Protein AF-A0A4Q5PWZ0-F1 (afdb_monomer)

Sequence (329 aa):
VYAKMMIERGFVVGATRLTKRVWQLYVAHVILFVIYIAAIGWVAQRYNDPDIINEFNVAGLVDNPIQTLTNGLLLKFKPLNLDVLPLYIVLMGFFPPVLWMMLRRPDMTMLASLALYFAARQFGWNLPAYPYGTWYFNPFTWQLLFVFGAWFALGGALESRSVIRSKVLLYFGIGYLLFALVMTMAGRFPDYGHMIMPDWLFDAFNPNDKTNLAPYRVLHFVIIAFFVTRFVPKEWKGLEWPVFAPLIKCGQQSLAVFCVGVFLSFVGHFQLMMSSGSFLAQVFVSAAGIAIMTLVAYYISWSKKQDKPLPKPAVAPAPPAEQASKAAE

Secondary structure (DSSP, 8-state):
-HHHHHHHH-HHHHHHHHHHHHHHHHHHHHHHHHHHHHHHHHHHHHHT-THHHHHTT-HHHHH-HHHHHHHHHTT----TT-THHHHHHHHHHSHHHHHHHHTT-HHHHHHHHHHHHHHHHHTT--PBPSSSSB-SS-HHHHHHHHHHHHHIIIIIHHHTHHHHH-HHHHHHHHHHHHHHHHHHHHHHSHHHHHHHS-HHHHHHHSS--TTTT-HHHHHHHHHHHHHHHHHS-TT-GGGG-GGGHHHHHHHHTHHHHHHHHHHHHHHHHHHHHHTTT-HHHHHHHHHHHHHHHHHHHHHHHHHHHHTSPPPPPPPPPPPPS-SSSSS--

Mean predicted aligned error: 9.69 Å

Structure (mmCIF, N/CA/C/O backbone):
data_AF-A0A4Q5PWZ0-F1
#
_entry.id   AF-A0A4Q5PWZ0-F1
#
loop_
_atom_site.group_PDB
_atom_site.id
_atom_site.type_symbol
_atom_site.label_atom_id
_atom_site.label_alt_id
_atom_site.label_comp_id
_atom_site.label_asym_id
_atom_site.label_entity_id
_atom_site.label_seq_id
_atom_site.pdbx_PDB_ins_code
_atom_site.Cartn_x
_atom_site.Cartn_y
_atom_site.Cartn_z
_atom_site.occupancy
_atom_site.B_iso_or_equiv
_atom_site.auth_seq_id
_atom_site.auth_comp_id
_atom_site.auth_asym_id
_atom_site.auth_atom_id
_atom_site.pdbx_PDB_model_num
ATOM 1 N N . VAL A 1 1 ? -11.459 6.396 11.863 1.00 71.81 1 VAL A N 1
ATOM 2 C CA . VAL A 1 1 ? -11.456 7.880 11.740 1.00 71.81 1 VAL A CA 1
ATOM 3 C C . VAL A 1 1 ? -12.582 8.375 10.838 1.00 71.81 1 VAL A C 1
ATOM 5 O O . VAL A 1 1 ? -13.459 9.061 11.341 1.00 71.81 1 VAL A O 1
ATOM 8 N N . TYR A 1 2 ? -12.605 8.012 9.551 1.00 74.25 2 TYR A N 1
ATOM 9 C CA . TYR A 1 2 ? -13.637 8.491 8.616 1.00 74.25 2 TYR A CA 1
ATOM 10 C C . TYR A 1 2 ? -15.050 7.997 8.952 1.00 74.25 2 TYR A C 1
ATOM 12 O O . TYR A 1 2 ? -15.977 8.793 8.940 1.00 74.25 2 TYR A O 1
ATOM 20 N N . ALA A 1 3 ? -15.193 6.735 9.372 1.00 72.94 3 ALA A N 1
ATOM 21 C CA . ALA A 1 3 ? -16.455 6.184 9.869 1.00 72.94 3 ALA A CA 1
ATOM 22 C C . ALA A 1 3 ? -17.058 7.004 11.021 1.00 72.94 3 ALA A C 1
ATOM 24 O O . ALA A 1 3 ? -18.170 7.501 10.911 1.00 72.94 3 ALA A O 1
ATOM 25 N N . LYS A 1 4 ? -16.276 7.226 12.087 1.00 77.38 4 LYS A N 1
ATOM 26 C CA . LYS A 1 4 ? -16.666 8.058 13.237 1.00 77.38 4 LYS A CA 1
ATOM 27 C C . LYS A 1 4 ? -17.122 9.452 12.794 1.00 77.38 4 LYS A C 1
ATOM 29 O O . LYS A 1 4 ? -18.143 9.939 13.248 1.00 77.38 4 LYS A O 1
ATOM 34 N N . MET A 1 5 ? -16.412 10.058 11.844 1.00 78.69 5 MET A N 1
ATOM 35 C CA . MET A 1 5 ? -16.766 11.372 11.308 1.00 78.69 5 MET A CA 1
ATOM 36 C C . MET A 1 5 ? -18.064 11.368 10.488 1.00 78.69 5 MET A C 1
ATOM 38 O O . MET A 1 5 ? -18.823 12.325 10.581 1.00 78.69 5 MET A O 1
ATOM 42 N N . MET A 1 6 ? -18.327 10.318 9.704 1.00 83.62 6 MET A N 1
ATOM 43 C CA . MET A 1 6 ? -19.587 10.165 8.962 1.00 83.62 6 MET A CA 1
ATOM 44 C C . MET A 1 6 ? -20.778 9.935 9.891 1.00 83.62 6 MET A C 1
ATOM 46 O O . MET A 1 6 ? -21.861 10.436 9.605 1.00 83.62 6 MET A O 1
ATOM 50 N N . ILE A 1 7 ? -20.568 9.215 10.994 1.00 78.88 7 ILE A N 1
ATOM 51 C CA . ILE A 1 7 ? -21.584 8.991 12.028 1.00 78.88 7 ILE A CA 1
ATOM 52 C C . ILE A 1 7 ? -21.873 10.299 12.780 1.00 78.88 7 ILE A C 1
ATOM 54 O O . ILE A 1 7 ? -23.025 10.686 12.908 1.00 78.88 7 ILE A O 1
ATOM 58 N N . GLU A 1 8 ? -20.837 11.009 13.237 1.00 81.56 8 GLU A N 1
ATOM 59 C CA . GLU A 1 8 ? -20.991 12.205 14.083 1.00 81.56 8 GLU A CA 1
ATOM 60 C C . GLU A 1 8 ? -21.389 13.472 13.315 1.00 81.56 8 GLU A C 1
ATOM 62 O O . GLU A 1 8 ? -22.031 14.353 13.876 1.00 81.56 8 GLU A O 1
ATOM 67 N N . ARG A 1 9 ? -20.953 13.620 12.057 1.00 79.44 9 ARG A N 1
ATOM 68 C CA . ARG A 1 9 ? -21.090 14.873 11.283 1.00 79.44 9 ARG A CA 1
ATOM 69 C C . ARG A 1 9 ? -21.830 14.697 9.957 1.00 79.44 9 ARG A C 1
ATOM 71 O O . ARG A 1 9 ? -21.900 15.636 9.168 1.00 79.44 9 ARG A O 1
ATOM 78 N N . GLY A 1 10 ? -22.362 13.505 9.701 1.00 83.25 10 GLY A N 1
ATOM 79 C CA . GLY A 1 10 ? -23.113 13.182 8.494 1.00 83.25 10 GLY A CA 1
ATOM 80 C C . GLY A 1 10 ? -22.254 12.776 7.290 1.00 83.25 10 GLY A C 1
ATOM 81 O O . GLY A 1 10 ? -21.046 13.026 7.207 1.00 83.25 10 GLY A O 1
ATOM 82 N N . PHE A 1 11 ? -22.919 12.146 6.317 1.00 84.44 11 PHE A N 1
ATOM 83 C CA . PHE A 1 11 ? -22.301 11.580 5.112 1.00 84.44 11 PHE A CA 1
ATOM 84 C C . PHE A 1 11 ? -21.504 12.613 4.306 1.00 84.44 11 PHE A C 1
ATOM 86 O O . PHE A 1 11 ? -20.354 12.359 3.958 1.00 84.44 11 PHE A O 1
ATOM 93 N N . VAL A 1 12 ? -22.084 13.792 4.058 1.00 85.56 12 VAL A N 1
ATOM 94 C CA . VAL A 1 12 ? -21.482 14.839 3.213 1.00 85.56 12 VAL A CA 1
ATOM 95 C C . VAL A 1 12 ? -20.163 15.345 3.803 1.00 85.56 12 VAL A C 1
ATOM 97 O O . VAL A 1 12 ? -19.174 15.511 3.088 1.00 85.56 12 VAL A O 1
ATOM 100 N N . VAL A 1 13 ? -20.096 15.531 5.123 1.00 82.94 13 VAL A N 1
ATOM 101 C CA . VAL A 1 13 ? -18.873 15.997 5.795 1.00 82.94 13 VAL A CA 1
ATOM 102 C C . VAL A 1 13 ? -17.777 14.931 5.744 1.00 82.94 13 VAL A C 1
ATOM 104 O O . VAL A 1 13 ? -16.611 15.245 5.505 1.00 82.94 13 VAL A O 1
ATOM 107 N N . GLY A 1 14 ? -18.127 13.657 5.929 1.00 81.38 14 GLY A N 1
ATOM 108 C CA . GLY A 1 14 ? -17.160 12.570 5.777 1.00 81.38 14 GLY A CA 1
ATOM 109 C C . GLY A 1 14 ? -16.668 12.406 4.338 1.00 81.38 14 GLY A C 1
ATOM 110 O O . GLY A 1 14 ? -15.459 12.298 4.117 1.00 81.38 14 GLY A O 1
ATOM 111 N N . ALA A 1 15 ? -17.583 12.459 3.366 1.00 84.94 15 ALA A N 1
ATOM 112 C CA . ALA A 1 15 ? -17.279 12.356 1.943 1.00 84.94 15 ALA A CA 1
ATOM 113 C C . ALA A 1 15 ? -16.350 13.487 1.485 1.00 84.94 15 ALA A C 1
ATOM 115 O O . ALA A 1 15 ? -15.307 13.218 0.902 1.00 84.94 15 ALA A O 1
ATOM 116 N N . THR A 1 16 ? -16.641 14.740 1.841 1.00 86.25 16 THR A N 1
ATOM 117 C CA . THR A 1 16 ? -15.794 15.891 1.473 1.00 86.25 16 THR A CA 1
ATOM 118 C C . THR A 1 16 ? -14.369 15.785 2.024 1.00 86.25 16 THR A C 1
ATOM 120 O O . THR A 1 16 ? -13.409 16.127 1.329 1.00 86.25 16 THR A O 1
ATOM 123 N N . ARG A 1 17 ? -14.178 15.261 3.244 1.00 83.44 17 ARG A N 1
ATOM 124 C CA . ARG A 1 17 ? -12.830 15.026 3.798 1.00 83.44 17 ARG A CA 1
ATOM 125 C C . ARG A 1 17 ? -12.077 13.912 3.079 1.00 83.44 17 ARG A C 1
ATOM 127 O O . ARG A 1 17 ? -10.863 14.030 2.905 1.00 83.44 17 ARG A O 1
ATOM 134 N N . LEU A 1 18 ? -12.778 12.851 2.682 1.00 85.25 18 LEU A N 1
ATOM 135 C CA . LEU A 1 18 ? -12.221 11.785 1.849 1.00 85.25 18 LEU A CA 1
ATOM 136 C C . LEU A 1 18 ? -11.817 12.336 0.480 1.00 85.25 18 LEU A C 1
ATOM 138 O O . LEU A 1 18 ? -10.665 12.168 0.091 1.00 85.25 18 LEU A O 1
ATOM 142 N N . THR A 1 19 ? -12.681 13.107 -0.180 1.00 87.25 19 THR A N 1
ATOM 143 C CA . THR A 1 19 ? -12.377 13.756 -1.464 1.00 87.25 19 THR A CA 1
ATOM 144 C C . THR A 1 19 ? -11.181 14.699 -1.357 1.00 87.25 19 THR A C 1
ATOM 146 O O . THR A 1 19 ? -10.284 14.649 -2.194 1.00 87.25 19 THR A O 1
ATOM 149 N N . LYS A 1 20 ? -11.081 15.499 -0.285 1.00 88.06 20 LYS A N 1
ATOM 150 C CA . LYS A 1 20 ? -9.890 16.329 -0.030 1.00 88.06 20 LYS A CA 1
ATOM 151 C C . LYS A 1 20 ? -8.618 15.484 0.077 1.00 88.06 20 LYS A C 1
ATOM 153 O O . LYS A 1 20 ? -7.560 15.908 -0.382 1.00 88.06 20 LYS A O 1
ATOM 158 N N . ARG A 1 21 ? -8.695 14.296 0.684 1.00 88.00 21 ARG A N 1
ATOM 159 C CA . ARG A 1 21 ? -7.551 13.382 0.784 1.00 88.00 21 ARG A CA 1
ATOM 160 C C . ARG A 1 21 ? -7.193 12.769 -0.568 1.00 88.00 21 ARG A C 1
ATOM 162 O O . ARG A 1 21 ? -6.013 12.730 -0.895 1.00 88.00 21 ARG A O 1
ATOM 169 N N . VAL A 1 22 ? -8.184 12.351 -1.352 1.00 89.19 22 VAL A N 1
ATOM 170 C CA . VAL A 1 22 ? -7.997 11.870 -2.731 1.00 89.19 22 VAL A CA 1
ATOM 171 C C . VAL A 1 22 ? -7.315 12.943 -3.576 1.00 89.19 22 VAL A C 1
ATOM 173 O O . VAL A 1 22 ? -6.330 12.656 -4.246 1.00 89.19 22 VAL A O 1
ATOM 176 N N . TRP A 1 23 ? -7.757 14.197 -3.462 1.00 89.38 23 TRP A N 1
ATOM 177 C CA . TRP A 1 23 ? -7.132 15.328 -4.145 1.00 89.38 23 TRP A CA 1
ATOM 178 C C . TRP A 1 23 ? -5.665 15.522 -3.745 1.00 89.38 23 TRP A C 1
ATOM 180 O O . TRP A 1 23 ? -4.810 15.700 -4.604 1.00 89.38 23 TRP A O 1
ATOM 190 N N . GLN A 1 24 ? -5.338 15.424 -2.451 1.00 88.19 24 GLN A N 1
ATOM 191 C CA . GLN A 1 24 ? -3.943 15.476 -1.993 1.00 88.19 24 GLN A CA 1
ATOM 192 C C . GLN A 1 24 ? -3.088 14.355 -2.593 1.00 88.19 24 GLN A C 1
ATOM 194 O O . GLN A 1 24 ? -1.943 14.604 -2.959 1.00 88.19 24 GLN A O 1
ATOM 199 N N . LEU A 1 25 ? -3.627 13.134 -2.681 1.00 88.00 25 LEU A N 1
ATOM 200 C CA . LEU A 1 25 ? -2.934 12.004 -3.304 1.00 88.00 25 LEU A CA 1
ATOM 201 C C . LEU A 1 25 ? -2.729 12.235 -4.801 1.00 88.00 25 LEU A C 1
ATOM 203 O O . LEU A 1 25 ? -1.647 11.959 -5.306 1.00 88.00 25 LEU A O 1
ATOM 207 N N . TYR A 1 26 ? -3.735 12.778 -5.486 1.00 87.12 26 TYR A N 1
ATOM 208 C CA . TYR A 1 26 ? -3.652 13.123 -6.900 1.00 87.12 26 TYR A CA 1
ATOM 209 C C . TYR A 1 26 ? -2.593 14.197 -7.165 1.00 87.12 26 TYR A C 1
ATOM 211 O O . TYR A 1 26 ? -1.708 13.988 -7.987 1.00 87.12 26 TYR A O 1
ATOM 219 N N . VAL A 1 27 ? -2.606 15.304 -6.418 1.00 88.38 27 VAL A N 1
ATOM 220 C CA . VAL A 1 27 ? -1.589 16.360 -6.554 1.00 88.38 27 VAL A CA 1
ATOM 221 C C . VAL A 1 27 ? -0.190 15.817 -6.258 1.00 88.38 27 VAL A C 1
ATOM 223 O O . VAL A 1 27 ? 0.743 16.088 -7.011 1.00 88.38 27 VAL A O 1
ATOM 226 N N . ALA A 1 28 ? -0.038 15.010 -5.203 1.00 87.00 28 ALA A N 1
ATOM 227 C CA . ALA A 1 28 ? 1.235 14.368 -4.893 1.00 87.00 28 ALA A CA 1
ATOM 228 C C . ALA A 1 28 ? 1.696 13.443 -6.028 1.00 87.00 28 ALA A C 1
ATOM 230 O O . ALA A 1 28 ? 2.869 13.476 -6.384 1.00 87.00 28 ALA A O 1
ATOM 231 N N . HIS A 1 29 ? 0.783 12.670 -6.622 1.00 86.69 29 HIS A N 1
ATOM 232 C CA . HIS A 1 29 ? 1.073 11.825 -7.777 1.00 86.69 29 HIS A CA 1
ATOM 233 C C . HIS A 1 29 ? 1.539 12.645 -8.980 1.00 86.69 29 HIS A C 1
ATOM 235 O O . HIS A 1 29 ? 2.558 12.300 -9.561 1.00 86.69 29 HIS A O 1
ATOM 241 N N . VAL A 1 30 ? 0.854 13.741 -9.320 1.00 85.69 30 VAL A N 1
ATOM 242 C CA . VAL A 1 30 ? 1.227 14.602 -10.454 1.00 85.69 30 VAL A CA 1
ATOM 243 C C . VAL A 1 30 ? 2.613 15.216 -10.252 1.00 85.69 30 VAL A C 1
ATOM 245 O O . VAL A 1 30 ? 3.448 15.141 -11.148 1.00 85.69 30 VAL A O 1
ATOM 248 N N . ILE A 1 31 ? 2.890 15.779 -9.072 1.00 86.69 31 ILE A N 1
ATOM 249 C CA . ILE A 1 31 ? 4.207 16.361 -8.762 1.00 86.69 31 ILE A CA 1
ATOM 250 C C . ILE A 1 31 ? 5.296 15.287 -8.838 1.00 86.69 31 ILE A C 1
ATOM 252 O O . ILE A 1 31 ? 6.329 15.491 -9.473 1.00 86.69 31 ILE A O 1
ATOM 256 N N . LEU A 1 32 ? 5.048 14.135 -8.212 1.00 84.50 32 LEU A N 1
ATOM 257 C CA . LEU A 1 32 ? 5.971 13.007 -8.203 1.00 84.50 32 LEU A CA 1
ATOM 258 C C . LEU A 1 32 ? 6.243 12.521 -9.629 1.00 84.50 32 LEU A C 1
ATOM 260 O O . LEU A 1 32 ? 7.397 12.371 -10.000 1.00 84.50 32 LEU A O 1
ATOM 264 N N . PHE A 1 33 ? 5.198 12.355 -10.438 1.00 82.94 33 PHE A N 1
ATOM 265 C CA . PHE A 1 33 ? 5.273 11.948 -11.837 1.00 82.94 33 PHE A CA 1
ATOM 266 C C . PHE A 1 33 ? 6.127 12.904 -12.676 1.00 82.94 33 PHE A C 1
ATOM 268 O O . PHE A 1 33 ? 7.030 12.449 -13.374 1.00 82.94 33 PHE A O 1
ATOM 275 N N . VAL A 1 34 ? 5.898 14.217 -12.564 1.00 82.19 34 VAL A N 1
ATOM 276 C CA . VAL A 1 34 ? 6.665 15.235 -13.301 1.00 82.19 34 VAL A CA 1
ATOM 277 C C . VAL A 1 34 ? 8.143 15.205 -12.917 1.00 82.19 34 VAL A C 1
ATOM 279 O O . VAL A 1 34 ? 9.004 15.166 -13.795 1.00 82.19 34 VAL A O 1
ATOM 282 N N . ILE A 1 35 ? 8.454 15.189 -11.618 1.00 81.75 35 ILE A N 1
ATOM 283 C CA . ILE A 1 35 ? 9.846 15.178 -11.152 1.00 81.75 35 ILE A CA 1
ATOM 284 C C . ILE A 1 35 ? 10.525 13.845 -11.520 1.00 81.75 35 ILE A C 1
ATOM 286 O O . ILE A 1 35 ? 11.690 13.844 -11.905 1.00 81.75 35 ILE A O 1
ATOM 290 N N . TYR A 1 36 ? 9.807 12.718 -11.457 1.00 79.62 36 TYR A N 1
ATOM 291 C CA . TYR A 1 36 ? 10.332 11.396 -11.815 1.00 79.62 36 TYR A CA 1
ATOM 292 C C . TYR A 1 36 ? 10.702 11.316 -13.297 1.00 79.62 36 TYR A C 1
ATOM 294 O O . TYR A 1 36 ? 11.802 10.894 -13.643 1.00 79.62 36 TYR A O 1
ATOM 302 N N . ILE A 1 37 ? 9.815 11.810 -14.162 1.00 77.38 37 ILE A N 1
ATOM 303 C CA . ILE A 1 37 ? 10.077 11.948 -15.594 1.00 77.38 37 ILE A CA 1
ATOM 304 C C . ILE A 1 37 ? 11.303 12.827 -15.852 1.00 77.38 37 ILE A C 1
ATOM 306 O O . ILE A 1 37 ? 12.179 12.436 -16.621 1.00 77.38 37 ILE A O 1
ATOM 310 N N . ALA A 1 38 ? 11.381 13.995 -15.210 1.00 79.00 38 ALA A N 1
ATOM 311 C CA . ALA A 1 38 ? 12.497 14.913 -15.403 1.00 79.00 38 ALA A CA 1
ATOM 312 C C . ALA A 1 38 ? 13.830 14.291 -14.952 1.00 79.00 38 ALA A C 1
ATOM 314 O O . ALA A 1 38 ? 14.836 14.423 -15.646 1.00 79.00 38 ALA A O 1
ATOM 315 N N . ALA A 1 39 ? 13.829 13.576 -13.822 1.00 76.50 39 ALA A N 1
ATOM 316 C CA . ALA A 1 39 ? 15.010 12.900 -13.299 1.00 76.50 39 ALA A CA 1
ATOM 317 C C . ALA A 1 39 ? 15.498 11.788 -14.240 1.00 76.50 39 ALA A C 1
ATOM 319 O O . ALA A 1 39 ? 16.684 11.745 -14.563 1.00 76.50 39 ALA A O 1
ATOM 320 N N . ILE A 1 40 ? 14.590 10.934 -14.726 1.00 74.62 40 ILE A N 1
ATOM 321 C CA . ILE A 1 40 ? 14.930 9.863 -15.674 1.00 74.62 40 ILE A CA 1
ATOM 322 C C . ILE A 1 40 ? 15.445 10.448 -16.986 1.00 74.62 40 ILE A C 1
ATOM 324 O O . ILE A 1 40 ? 16.488 10.018 -17.470 1.00 74.62 40 ILE A O 1
ATOM 328 N N . GLY A 1 41 ? 14.762 11.460 -17.530 1.00 72.94 41 GLY A N 1
ATOM 329 C CA . GLY A 1 41 ? 15.187 12.129 -18.758 1.00 72.94 41 GLY A CA 1
ATOM 330 C C . GLY A 1 41 ? 16.590 12.731 -18.642 1.00 72.94 41 GLY A C 1
ATOM 331 O O . GLY A 1 41 ? 17.405 12.567 -19.546 1.00 72.94 41 GLY A O 1
ATOM 332 N N . TRP A 1 42 ? 16.904 13.367 -17.509 1.00 75.38 42 TRP A N 1
ATOM 333 C CA . TRP A 1 42 ? 18.234 13.924 -17.257 1.00 75.38 42 TRP A CA 1
ATOM 334 C C . TRP A 1 42 ? 19.318 12.842 -17.152 1.00 75.38 42 TRP A C 1
ATOM 336 O O . TRP A 1 42 ? 20.376 12.981 -17.767 1.00 75.38 42 TRP A O 1
ATOM 346 N N . VAL A 1 43 ? 19.063 11.752 -16.418 1.00 73.44 43 VAL A N 1
ATOM 347 C CA . VAL A 1 43 ? 20.018 10.635 -16.286 1.00 73.44 43 VAL A CA 1
ATOM 348 C C . VAL A 1 43 ? 20.254 9.960 -17.637 1.00 73.44 43 VAL A C 1
ATOM 350 O O . VAL A 1 43 ? 21.406 9.775 -18.026 1.00 73.44 43 VAL A O 1
ATOM 353 N N . ALA A 1 44 ? 19.190 9.659 -18.382 1.00 71.56 44 ALA A N 1
ATOM 354 C CA . ALA A 1 44 ? 19.296 9.017 -19.688 1.00 71.56 44 ALA A CA 1
ATOM 355 C C . ALA A 1 44 ? 20.141 9.851 -20.668 1.00 71.56 44 ALA A C 1
ATOM 357 O O . ALA A 1 44 ? 21.036 9.319 -21.320 1.00 71.56 44 ALA A O 1
ATOM 358 N N . GLN A 1 45 ? 19.940 11.176 -20.705 1.00 73.56 45 GLN A N 1
ATOM 359 C CA . GLN A 1 45 ? 20.770 12.077 -21.515 1.00 73.56 45 GLN A CA 1
ATOM 360 C C . GLN A 1 45 ? 22.221 12.146 -21.022 1.00 73.56 45 GLN A C 1
ATOM 362 O O . GLN A 1 45 ? 23.150 12.199 -21.825 1.00 73.56 45 GLN A O 1
ATOM 367 N N . ARG A 1 46 ? 22.439 12.164 -19.701 1.00 75.25 46 ARG A N 1
ATOM 368 C CA . ARG A 1 46 ? 23.771 12.347 -19.107 1.00 75.25 46 ARG A CA 1
ATOM 369 C C . ARG A 1 46 ? 24.689 11.140 -19.295 1.00 75.25 46 ARG A C 1
ATOM 371 O O . ARG A 1 46 ? 25.902 11.342 -19.421 1.00 75.25 46 ARG A O 1
ATOM 378 N N . TYR A 1 47 ? 24.121 9.937 -19.256 1.00 70.25 47 TYR A N 1
ATOM 379 C CA . TYR A 1 47 ? 24.845 8.664 -19.337 1.00 70.25 47 TYR A CA 1
ATOM 380 C C . TYR A 1 47 ? 24.723 7.982 -20.706 1.00 70.25 47 TYR A C 1
ATOM 382 O O . TYR A 1 47 ? 25.420 7.003 -20.945 1.00 70.25 47 TYR A O 1
ATOM 390 N N . ASN A 1 48 ? 23.923 8.552 -21.618 1.00 62.94 48 ASN A N 1
ATOM 391 C CA . ASN A 1 48 ? 23.754 8.110 -23.003 1.00 62.94 48 ASN A CA 1
ATOM 392 C C . ASN A 1 48 ? 23.377 6.623 -23.118 1.00 62.94 48 ASN A C 1
ATOM 394 O O . ASN A 1 48 ? 23.831 5.929 -24.024 1.00 62.94 48 ASN A O 1
ATOM 398 N N . ASP A 1 49 ? 22.570 6.157 -22.163 1.00 62.50 49 ASP A N 1
ATOM 399 C CA . ASP A 1 49 ? 22.124 4.775 -22.030 1.00 62.50 49 ASP A CA 1
ATOM 400 C C . ASP A 1 49 ? 20.610 4.703 -22.316 1.00 62.50 49 ASP A C 1
ATOM 402 O O . ASP A 1 49 ? 19.791 5.078 -21.463 1.00 62.50 49 ASP A O 1
ATOM 406 N N . PRO A 1 50 ? 20.217 4.288 -23.535 1.00 60.00 50 PRO A N 1
ATOM 407 C CA . PRO A 1 50 ? 18.818 4.160 -23.924 1.00 60.00 50 PRO A CA 1
ATOM 408 C C . PRO A 1 50 ? 18.075 3.060 -23.158 1.00 60.00 50 PRO A C 1
ATOM 410 O O . PRO A 1 50 ? 16.843 3.097 -23.105 1.00 60.00 50 PRO A O 1
ATOM 413 N N . ASP A 1 51 ? 18.773 2.103 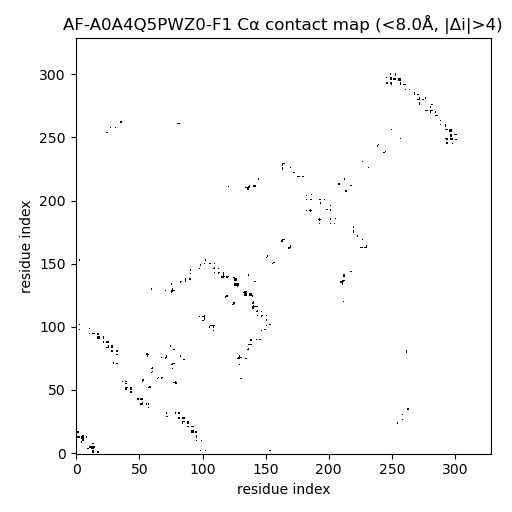-22.540 1.00 60.28 51 ASP A N 1
ATOM 414 C CA . ASP A 1 51 ? 18.125 0.981 -21.856 1.00 60.28 51 ASP A CA 1
ATOM 415 C C . ASP A 1 51 ? 17.460 1.427 -20.546 1.00 60.28 51 ASP A C 1
ATOM 417 O O . ASP A 1 51 ? 16.379 0.937 -20.206 1.00 60.28 51 ASP A O 1
ATOM 421 N N . ILE A 1 52 ? 17.984 2.479 -19.901 1.00 59.50 52 ILE A N 1
ATOM 422 C CA . ILE A 1 52 ? 17.358 3.138 -18.737 1.00 59.50 52 ILE A CA 1
ATOM 423 C C . ILE A 1 52 ? 15.952 3.668 -19.086 1.00 59.50 52 ILE A C 1
ATOM 425 O O . ILE A 1 52 ? 15.041 3.668 -18.253 1.00 59.50 52 ILE A O 1
ATOM 429 N N . ILE A 1 53 ? 15.733 4.102 -20.330 1.00 58.66 53 ILE A N 1
ATOM 430 C CA . ILE A 1 53 ? 14.442 4.637 -20.787 1.00 58.66 53 ILE A CA 1
ATOM 431 C C . ILE A 1 53 ? 13.395 3.515 -20.893 1.00 58.66 53 ILE A C 1
ATOM 433 O O . ILE A 1 53 ? 12.223 3.723 -20.551 1.00 58.66 53 ILE A O 1
ATOM 437 N N . ASN A 1 54 ? 13.814 2.323 -21.321 1.00 58.97 54 ASN A N 1
ATOM 438 C CA . ASN A 1 54 ? 12.956 1.142 -21.418 1.00 58.97 54 ASN A CA 1
ATOM 439 C C . ASN A 1 54 ? 12.699 0.512 -20.042 1.00 58.97 54 ASN A C 1
ATOM 441 O O . ASN A 1 54 ? 11.553 0.191 -19.723 1.00 58.97 54 ASN A O 1
ATOM 445 N N . GLU A 1 55 ? 13.727 0.404 -19.195 1.00 56.28 55 GLU A N 1
ATOM 446 C CA . GLU A 1 55 ? 13.647 -0.231 -17.872 1.00 56.28 55 GLU A CA 1
ATOM 447 C C . GLU A 1 55 ? 12.683 0.499 -16.919 1.00 56.28 55 GLU A C 1
ATOM 449 O O . GLU A 1 55 ? 11.918 -0.132 -16.185 1.00 56.28 55 GLU A O 1
ATOM 454 N N . PHE A 1 56 ? 12.625 1.833 -16.989 1.00 57.72 56 PHE A N 1
ATOM 455 C CA . PHE A 1 56 ? 11.681 2.632 -16.197 1.00 57.72 56 PHE A CA 1
ATOM 456 C C . PHE A 1 56 ? 10.328 2.882 -16.882 1.00 57.72 56 PHE A C 1
ATOM 458 O O . PHE A 1 56 ? 9.484 3.606 -16.336 1.00 57.72 56 PHE A O 1
ATOM 465 N N . ASN A 1 57 ? 10.093 2.260 -18.043 1.00 58.34 57 ASN A N 1
ATOM 466 C CA . ASN A 1 57 ? 8.883 2.408 -18.854 1.00 58.34 57 ASN A CA 1
ATOM 467 C C . ASN A 1 57 ? 8.617 3.869 -19.284 1.00 58.34 57 ASN A C 1
ATOM 469 O O . ASN A 1 57 ? 7.472 4.319 -19.314 1.00 58.34 57 ASN A O 1
ATOM 473 N N . VAL A 1 58 ? 9.677 4.630 -19.586 1.00 56.50 58 VAL A N 1
ATOM 474 C CA . VAL A 1 58 ? 9.612 6.048 -20.004 1.00 56.50 58 VAL A CA 1
ATOM 475 C C . VAL A 1 58 ? 9.786 6.210 -21.522 1.00 56.50 58 VAL A C 1
ATOM 477 O O . VAL A 1 58 ? 9.688 7.320 -22.033 1.00 56.50 58 VAL A O 1
ATOM 480 N N . ALA A 1 59 ? 9.933 5.113 -22.274 1.00 53.56 59 ALA A N 1
ATOM 481 C CA . ALA A 1 59 ? 10.057 5.111 -23.739 1.00 53.56 59 ALA A CA 1
ATOM 482 C C . ALA A 1 59 ? 8.979 5.942 -24.456 1.00 53.56 59 ALA A C 1
ATOM 484 O O . ALA A 1 59 ? 9.295 6.775 -25.302 1.00 53.56 59 ALA A O 1
ATOM 485 N N . GLY A 1 60 ? 7.715 5.843 -24.025 1.00 53.06 60 GLY A N 1
ATOM 486 C CA . GLY A 1 60 ? 6.623 6.634 -24.608 1.00 53.06 60 GLY A CA 1
ATOM 487 C C . GLY A 1 60 ? 6.780 8.156 -24.458 1.00 53.06 60 GLY A C 1
ATOM 488 O O . GLY A 1 60 ? 6.134 8.915 -25.183 1.00 53.06 60 GLY A O 1
ATOM 489 N N . LEU A 1 61 ? 7.616 8.632 -23.530 1.00 56.31 61 LEU A N 1
ATOM 490 C CA . LEU A 1 61 ? 7.899 10.057 -23.350 1.00 56.31 61 LEU A CA 1
ATOM 491 C C . LEU A 1 61 ? 8.877 10.593 -24.406 1.00 56.31 61 LEU A C 1
ATOM 493 O O . LEU A 1 61 ? 8.806 11.771 -24.745 1.00 56.31 61 LEU A O 1
ATOM 497 N N . VAL A 1 62 ? 9.768 9.739 -24.912 1.00 57.84 62 VAL A N 1
ATOM 498 C CA . VAL A 1 62 ? 10.724 10.092 -25.969 1.00 57.84 62 VAL A CA 1
ATOM 499 C C . VAL A 1 62 ? 10.006 10.182 -27.312 1.00 57.84 62 VAL A C 1
ATOM 501 O O . VAL A 1 62 ? 10.216 11.142 -28.048 1.00 57.84 62 VAL A O 1
ATOM 504 N N . ASP A 1 63 ? 9.091 9.247 -27.575 1.00 63.34 63 ASP A N 1
ATOM 505 C CA . ASP A 1 63 ? 8.372 9.187 -28.849 1.00 63.34 63 ASP A CA 1
ATOM 506 C C . ASP A 1 63 ? 7.219 10.200 -28.930 1.00 63.34 63 ASP A C 1
ATOM 508 O O . ASP A 1 63 ? 7.046 10.873 -29.943 1.00 63.34 63 ASP A O 1
ATOM 512 N N . ASN A 1 64 ? 6.402 10.319 -27.871 1.00 69.44 64 ASN A N 1
ATOM 513 C CA . ASN A 1 64 ? 5.196 11.159 -27.860 1.00 69.44 64 ASN A CA 1
ATOM 514 C C . ASN A 1 64 ? 4.976 11.841 -26.491 1.00 69.44 64 ASN A C 1
ATOM 516 O O . ASN A 1 64 ? 4.068 11.467 -25.736 1.00 69.44 64 ASN A O 1
ATOM 520 N N . PRO A 1 65 ? 5.764 12.880 -26.150 1.00 69.06 65 PRO A N 1
ATOM 521 C CA . PRO A 1 65 ? 5.777 13.484 -24.815 1.00 69.06 65 PRO A CA 1
ATOM 522 C C . PRO A 1 65 ? 4.426 14.070 -24.387 1.00 69.06 65 PRO A C 1
ATOM 524 O O . PRO A 1 65 ? 4.008 13.868 -23.248 1.00 69.06 65 PRO A O 1
ATOM 527 N N . ILE A 1 66 ? 3.699 14.744 -25.289 1.00 71.19 66 ILE A N 1
ATOM 528 C CA . ILE A 1 66 ? 2.391 15.346 -24.969 1.00 71.19 66 ILE A CA 1
ATOM 529 C C . ILE A 1 66 ? 1.371 14.256 -24.623 1.00 71.19 66 ILE A C 1
ATOM 531 O O . ILE A 1 66 ? 0.721 14.325 -23.581 1.00 71.19 66 ILE A O 1
ATOM 535 N N . GLN A 1 67 ? 1.265 13.217 -25.455 1.00 72.25 67 GLN A N 1
ATOM 536 C CA . GLN A 1 67 ? 0.316 12.123 -25.245 1.00 72.25 67 GLN A CA 1
ATOM 537 C C . GLN A 1 67 ? 0.640 11.330 -23.972 1.00 72.25 67 GLN A C 1
ATOM 539 O O . GLN A 1 67 ? -0.268 10.959 -23.222 1.00 72.25 67 GLN A O 1
ATOM 544 N N . THR A 1 68 ? 1.922 11.111 -23.688 1.00 71.75 68 THR A N 1
ATOM 545 C CA . THR A 1 68 ? 2.385 10.427 -22.475 1.00 71.75 68 THR A CA 1
ATOM 546 C C . THR A 1 68 ? 2.116 11.255 -21.217 1.00 71.75 68 THR A C 1
ATOM 548 O O . THR A 1 68 ? 1.616 10.713 -20.229 1.00 71.75 68 THR A O 1
ATOM 551 N N . LEU A 1 69 ? 2.328 12.576 -21.259 1.00 74.94 69 LEU A N 1
ATOM 552 C CA . LEU A 1 69 ? 1.965 13.481 -20.163 1.00 74.94 69 LEU A CA 1
ATOM 553 C C . LEU A 1 69 ? 0.449 13.502 -19.922 1.00 74.94 69 LEU A C 1
ATOM 555 O O . LEU A 1 69 ? 0.015 13.370 -18.778 1.00 74.94 69 LEU A O 1
ATOM 559 N N . THR A 1 70 ? -0.370 13.599 -20.976 1.00 75.25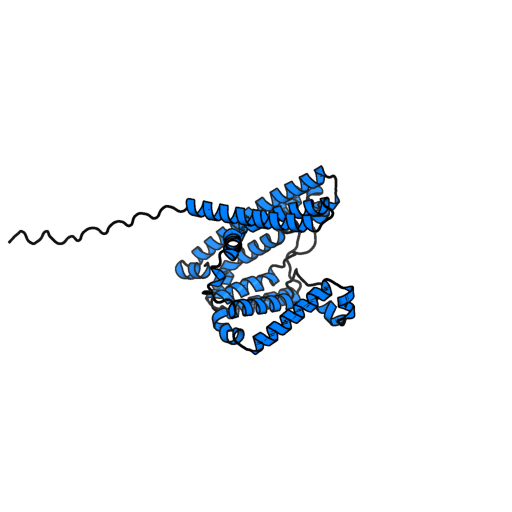 70 THR A N 1
ATOM 560 C CA . THR A 1 70 ? -1.836 13.555 -20.846 1.00 75.25 70 THR A CA 1
ATOM 561 C C . THR A 1 70 ? -2.306 12.234 -20.237 1.00 75.25 70 THR A C 1
ATOM 563 O O . THR A 1 70 ? -3.103 12.236 -19.298 1.00 75.25 70 THR A O 1
ATOM 566 N N . ASN A 1 71 ? -1.793 11.098 -20.716 1.00 73.62 71 ASN A N 1
ATOM 567 C CA . ASN A 1 71 ? -2.147 9.792 -20.159 1.00 73.62 71 ASN A CA 1
ATOM 568 C C . ASN A 1 71 ? -1.616 9.595 -18.732 1.00 73.62 71 ASN A C 1
ATOM 570 O O . ASN A 1 71 ? -2.254 8.886 -17.953 1.00 73.62 71 ASN A O 1
ATOM 574 N N . GLY A 1 72 ? -0.503 10.234 -18.365 1.00 73.31 72 GLY A N 1
ATOM 575 C CA . GLY A 1 72 ? 0.000 10.270 -16.991 1.00 73.31 72 GLY A CA 1
ATOM 576 C C . GLY A 1 72 ? -0.942 11.024 -16.055 1.00 73.31 72 GLY A C 1
ATOM 577 O O . GLY A 1 72 ? -1.344 10.494 -15.021 1.00 73.31 72 GLY A O 1
ATOM 578 N N . LEU A 1 73 ? -1.399 12.212 -16.464 1.00 76.62 73 LEU A N 1
ATOM 579 C CA . LEU A 1 73 ? -2.400 12.992 -15.720 1.00 76.62 73 LEU A CA 1
ATOM 580 C C . LEU A 1 73 ? -3.743 12.252 -15.592 1.00 76.62 73 LEU A C 1
ATOM 582 O O . LEU A 1 73 ? -4.395 12.324 -14.554 1.00 76.62 73 LEU A O 1
ATOM 586 N N . LEU A 1 74 ? -4.135 11.482 -16.613 1.00 75.50 74 LEU A N 1
ATOM 587 C CA . LEU A 1 74 ? -5.324 10.619 -16.585 1.00 75.50 74 LEU A CA 1
ATOM 588 C C . LEU A 1 74 ? -5.126 9.307 -15.806 1.00 75.50 74 LEU A C 1
ATOM 590 O O . LEU A 1 74 ? -6.017 8.456 -15.811 1.00 75.50 74 LEU A O 1
ATOM 594 N N . LEU A 1 75 ? -3.978 9.122 -15.145 1.00 74.19 75 LEU A N 1
ATOM 595 C CA . LEU A 1 75 ? -3.622 7.919 -14.388 1.00 74.19 75 LEU A CA 1
ATOM 596 C C . LEU A 1 75 ? -3.574 6.635 -15.238 1.00 74.19 75 LEU A C 1
ATOM 598 O O . LEU A 1 75 ? -3.682 5.537 -14.693 1.00 74.19 75 LEU A O 1
ATOM 602 N N . LYS A 1 76 ? -3.439 6.744 -16.565 1.00 67.50 76 LYS A N 1
ATOM 603 C CA . LYS A 1 76 ? -3.347 5.607 -17.499 1.00 67.50 76 LYS A CA 1
ATOM 604 C C . LYS A 1 76 ? -1.907 5.193 -17.779 1.00 67.50 76 LYS A C 1
ATOM 606 O O . LYS A 1 76 ? -1.651 4.003 -17.937 1.00 67.50 76 LYS A O 1
ATOM 611 N N . PHE A 1 77 ? -0.997 6.162 -17.829 1.00 63.62 77 PHE A N 1
ATOM 612 C CA . PHE A 1 77 ? 0.438 5.936 -17.976 1.00 63.62 77 PHE A CA 1
ATOM 613 C C . PHE A 1 77 ? 1.118 6.017 -16.610 1.00 63.62 77 PHE A C 1
ATOM 615 O O . PHE A 1 77 ? 0.871 6.949 -15.844 1.00 63.62 77 PHE A O 1
ATOM 622 N N . LYS A 1 78 ? 1.930 5.010 -16.279 1.00 63.81 78 LYS A N 1
ATOM 623 C CA . LYS A 1 78 ? 2.511 4.855 -14.942 1.00 63.81 78 LYS A CA 1
ATOM 624 C C . LYS A 1 78 ? 3.953 4.355 -15.060 1.00 63.81 78 LYS A C 1
ATOM 626 O O . LYS A 1 78 ? 4.150 3.200 -15.440 1.00 63.81 78 LYS A O 1
ATOM 631 N N . PRO A 1 79 ? 4.939 5.197 -14.720 1.00 62.50 79 PRO A N 1
ATOM 632 C CA . PRO A 1 79 ? 6.314 4.762 -14.525 1.00 62.50 79 PRO A CA 1
ATOM 633 C C . PRO A 1 79 ? 6.403 3.732 -13.397 1.00 62.50 79 PRO A C 1
ATOM 635 O O . PRO A 1 79 ? 5.523 3.662 -12.526 1.00 62.50 79 PRO A O 1
ATOM 638 N N . LEU A 1 80 ? 7.483 2.954 -13.401 1.00 62.81 80 LEU A N 1
ATOM 639 C CA . LEU A 1 80 ? 7.761 1.952 -12.373 1.00 62.81 80 LEU A CA 1
ATOM 640 C C . LEU A 1 80 ? 7.604 2.557 -10.956 1.00 62.81 80 LEU A C 1
ATOM 642 O O . LEU A 1 80 ? 8.059 3.669 -10.695 1.00 62.81 80 LEU A O 1
ATOM 646 N N . ASN A 1 81 ? 6.963 1.830 -10.034 1.00 69.25 81 ASN A N 1
ATOM 647 C CA . ASN A 1 81 ? 6.684 2.219 -8.635 1.00 69.25 81 ASN A CA 1
ATOM 648 C C . ASN A 1 81 ? 5.622 3.316 -8.403 1.00 69.25 81 ASN A C 1
ATOM 650 O O . ASN A 1 81 ? 5.234 3.549 -7.253 1.00 69.25 81 ASN A O 1
ATOM 654 N N . LEU A 1 82 ? 5.120 3.987 -9.446 1.00 78.50 82 LEU A N 1
ATOM 655 C CA . LEU A 1 82 ? 4.063 5.005 -9.310 1.00 78.50 82 LEU A CA 1
ATOM 656 C C . LEU A 1 82 ? 2.649 4.443 -9.388 1.00 78.50 82 LEU A C 1
ATOM 658 O O . LEU A 1 82 ? 1.682 5.166 -9.157 1.00 78.50 82 LEU A O 1
ATOM 662 N N . ASP A 1 83 ? 2.517 3.165 -9.693 1.00 79.56 83 ASP A N 1
ATOM 663 C CA . ASP A 1 83 ? 1.273 2.475 -9.990 1.00 79.56 83 ASP A CA 1
ATOM 664 C C . ASP A 1 83 ? 0.358 2.235 -8.785 1.00 79.56 83 ASP A C 1
ATOM 666 O O . ASP A 1 83 ? -0.870 2.177 -8.942 1.00 79.56 83 ASP A O 1
ATOM 670 N N . VAL A 1 84 ? 0.933 2.206 -7.583 1.00 83.69 84 VAL A N 1
ATOM 671 C CA . VAL A 1 84 ? 0.197 2.121 -6.315 1.00 83.69 84 VAL A CA 1
ATOM 672 C C . VAL A 1 84 ? -0.653 3.376 -6.066 1.00 83.69 84 VAL A C 1
ATOM 674 O O . VAL A 1 84 ? -1.784 3.266 -5.596 1.00 83.69 84 VAL A O 1
ATOM 677 N N . LEU A 1 85 ? -0.168 4.581 -6.392 1.00 85.44 85 LEU A N 1
ATOM 678 C CA . LEU A 1 85 ? -0.902 5.825 -6.101 1.00 85.44 85 LEU A CA 1
ATOM 679 C C . LEU A 1 85 ? -2.237 5.935 -6.860 1.00 85.44 85 LEU A C 1
ATOM 681 O O . LEU A 1 85 ? -3.255 6.163 -6.204 1.00 85.44 85 LEU A O 1
ATOM 685 N N . PRO A 1 86 ? -2.295 5.729 -8.191 1.00 86.81 86 PRO A N 1
ATOM 686 C CA . PRO A 1 86 ? -3.540 5.646 -8.946 1.00 86.81 86 PRO A CA 1
ATOM 687 C C . PRO A 1 86 ? -4.550 4.665 -8.361 1.00 86.81 86 PRO A C 1
ATOM 689 O O . PRO A 1 86 ? -5.732 4.988 -8.268 1.00 86.81 86 PRO A O 1
ATOM 692 N N . LEU A 1 87 ? -4.087 3.485 -7.933 1.00 89.50 87 LEU A N 1
ATOM 693 C CA . LEU A 1 87 ? -4.944 2.502 -7.281 1.00 89.50 87 LEU A CA 1
ATOM 694 C C . LEU A 1 87 ? -5.571 3.101 -6.016 1.00 89.50 87 LEU A C 1
ATOM 696 O O . LEU A 1 87 ? -6.790 3.074 -5.862 1.00 89.50 87 LEU A O 1
ATOM 700 N N . TYR A 1 88 ? -4.764 3.704 -5.142 1.00 88.81 88 TYR A N 1
ATOM 701 C CA . TYR A 1 88 ? -5.261 4.354 -3.928 1.00 88.81 88 TYR A CA 1
ATOM 702 C C . TYR A 1 88 ? -6.211 5.521 -4.212 1.00 88.81 88 TYR A C 1
ATOM 704 O O . TYR A 1 88 ? -7.199 5.670 -3.495 1.00 88.81 88 TYR A O 1
ATOM 712 N N . ILE A 1 89 ? -5.941 6.336 -5.235 1.00 89.31 89 ILE A N 1
ATOM 713 C CA . ILE A 1 89 ? -6.806 7.450 -5.654 1.00 89.31 89 ILE A CA 1
ATOM 714 C C . ILE A 1 89 ? -8.187 6.920 -6.047 1.00 89.31 89 ILE A C 1
ATOM 716 O O . ILE A 1 89 ? -9.193 7.423 -5.545 1.00 89.31 89 ILE A O 1
ATOM 720 N N . VAL A 1 90 ? -8.238 5.877 -6.880 1.00 91.56 90 VAL A N 1
ATOM 721 C CA . VAL A 1 90 ? -9.490 5.241 -7.314 1.00 91.56 90 VAL A CA 1
ATOM 722 C C . VAL A 1 90 ? -10.222 4.627 -6.120 1.00 91.56 90 VAL A C 1
ATOM 724 O O . VAL A 1 90 ? -11.377 4.965 -5.866 1.00 91.56 90 VAL A O 1
ATOM 727 N N . LEU A 1 91 ? -9.550 3.783 -5.332 1.00 91.94 91 LEU A N 1
ATOM 728 C CA . LEU A 1 91 ? -10.173 3.094 -4.198 1.00 91.94 91 LEU A CA 1
ATOM 729 C C . LEU A 1 91 ? -10.680 4.068 -3.126 1.00 91.94 91 LEU A C 1
ATOM 731 O O . LEU A 1 91 ? -11.801 3.919 -2.641 1.00 91.94 91 LEU A O 1
ATOM 735 N N . MET A 1 92 ? -9.897 5.096 -2.779 1.00 88.94 92 MET A N 1
ATOM 736 C CA . MET A 1 92 ? -10.350 6.135 -1.849 1.00 88.94 92 MET A CA 1
ATOM 737 C C . MET A 1 92 ? -11.456 7.008 -2.445 1.00 88.94 92 MET A C 1
ATOM 739 O O . MET A 1 92 ? -12.332 7.440 -1.698 1.00 88.94 92 MET A O 1
ATOM 743 N N . GLY A 1 93 ? -11.442 7.255 -3.757 1.00 90.62 93 GLY A N 1
ATOM 744 C CA . GLY A 1 93 ? -12.492 7.990 -4.464 1.00 90.62 93 GLY A CA 1
ATOM 745 C C . GLY A 1 93 ? -13.849 7.291 -4.386 1.00 90.62 93 GLY A C 1
ATOM 746 O O . GLY A 1 93 ? -14.858 7.941 -4.121 1.00 90.62 93 GLY A O 1
ATOM 747 N N . PHE A 1 94 ? -13.867 5.962 -4.513 1.00 91.00 94 PHE A N 1
ATOM 748 C CA . PHE A 1 94 ? -15.073 5.140 -4.352 1.00 91.00 94 PHE A CA 1
ATOM 749 C C . PHE A 1 94 ? -15.387 4.778 -2.897 1.00 91.00 94 PHE A C 1
ATOM 751 O O . PHE A 1 94 ? -16.430 4.188 -2.611 1.00 91.00 94 PHE A O 1
ATOM 758 N N . PHE A 1 95 ? -14.532 5.143 -1.943 1.00 89.62 95 PHE A N 1
ATOM 759 C CA . PHE A 1 95 ? -14.746 4.766 -0.553 1.00 89.62 95 PHE A CA 1
ATOM 760 C C . PHE A 1 95 ? -15.955 5.418 0.127 1.00 89.62 95 PHE A C 1
ATOM 762 O O . PHE A 1 95 ? -16.578 4.730 0.927 1.00 89.62 95 PHE A O 1
ATOM 769 N N . PRO A 1 96 ? -16.342 6.687 -0.128 1.00 89.12 96 PRO A N 1
ATOM 770 C CA . PRO A 1 96 ? -17.511 7.278 0.518 1.00 89.12 96 PRO A CA 1
ATOM 771 C C . PRO A 1 96 ? -18.802 6.449 0.370 1.00 89.12 96 PRO A C 1
ATOM 773 O O . PRO A 1 96 ? -19.389 6.121 1.407 1.00 89.12 96 PRO A O 1
ATOM 776 N N . PRO A 1 97 ? -19.250 6.047 -0.842 1.00 90.69 97 PRO A N 1
ATOM 777 C CA . PRO A 1 97 ? -20.439 5.204 -0.975 1.00 90.69 97 PRO A CA 1
ATOM 778 C C . PRO A 1 97 ? -20.236 3.813 -0.360 1.00 90.69 97 PRO A C 1
ATOM 780 O O . PRO A 1 97 ? -21.132 3.318 0.322 1.00 90.69 97 PRO A O 1
ATOM 783 N N . VAL A 1 98 ? -19.051 3.211 -0.513 1.00 91.19 98 VAL A N 1
ATOM 784 C CA . VAL A 1 98 ? -18.725 1.913 0.103 1.00 91.19 98 VAL A CA 1
ATOM 785 C C . VAL A 1 98 ? -18.837 1.979 1.624 1.00 91.19 98 VAL A C 1
ATOM 787 O O . VAL A 1 98 ? -19.466 1.123 2.233 1.00 91.19 98 VAL A O 1
ATOM 790 N N . LEU A 1 99 ? -18.289 3.019 2.247 1.00 88.50 99 LEU A N 1
ATOM 791 C CA . LEU A 1 99 ? -18.337 3.217 3.689 1.00 88.50 99 LEU A CA 1
ATOM 792 C C . LEU A 1 99 ? -19.770 3.481 4.170 1.00 88.50 99 LEU A C 1
ATOM 794 O O . LEU A 1 99 ? -20.160 2.993 5.224 1.00 88.50 99 LEU A O 1
ATOM 798 N N . TRP A 1 100 ? -20.584 4.197 3.395 1.00 89.75 100 TRP A N 1
ATOM 799 C CA . TRP A 1 100 ? -22.005 4.399 3.699 1.00 89.75 100 TRP A CA 1
ATOM 800 C C . TRP A 1 100 ? -22.821 3.102 3.654 1.00 89.75 100 TRP A C 1
ATOM 802 O O . TRP A 1 100 ? -23.697 2.912 4.503 1.00 89.75 100 TRP A O 1
ATOM 812 N N . MET A 1 101 ? -22.523 2.202 2.711 1.00 91.19 101 MET A N 1
ATOM 813 C CA . MET A 1 101 ? -23.110 0.856 2.676 1.00 91.19 101 MET A CA 1
ATOM 814 C C . MET A 1 101 ? -22.598 0.005 3.844 1.00 91.19 101 MET A C 1
ATOM 816 O O . MET A 1 101 ? -23.397 -0.594 4.565 1.00 91.19 101 MET A O 1
ATOM 820 N N . MET A 1 102 ? -21.289 0.048 4.102 1.00 91.12 102 MET A N 1
ATOM 821 C CA . MET A 1 102 ? -20.623 -0.701 5.169 1.00 91.12 102 MET A CA 1
ATOM 822 C C . MET A 1 102 ? -21.151 -0.331 6.561 1.00 91.12 102 MET A C 1
ATOM 824 O O . MET A 1 102 ? -21.315 -1.202 7.406 1.00 91.12 102 MET A O 1
ATOM 828 N N . LEU A 1 103 ? -21.468 0.946 6.795 1.00 88.69 103 LEU A N 1
ATOM 829 C CA . LEU A 1 103 ? -22.054 1.416 8.055 1.00 88.69 103 LEU A CA 1
ATOM 830 C C . LEU A 1 103 ? -23.489 0.914 8.294 1.00 88.69 103 LEU A C 1
ATOM 832 O O . LEU A 1 103 ? -23.944 0.942 9.433 1.00 88.69 103 LEU A O 1
ATOM 836 N N . ARG A 1 104 ? -24.213 0.480 7.252 1.00 89.19 104 ARG A N 1
ATOM 837 C CA . ARG A 1 104 ? -25.579 -0.067 7.380 1.00 89.19 104 ARG A CA 1
ATOM 838 C C . ARG A 1 104 ? -25.619 -1.587 7.361 1.00 89.19 104 ARG A C 1
ATOM 840 O O . ARG A 1 104 ? -26.384 -2.193 8.102 1.00 89.19 104 ARG A O 1
ATOM 847 N N . ARG A 1 105 ? -24.877 -2.188 6.434 1.00 91.00 105 ARG A N 1
ATOM 848 C CA . ARG A 1 105 ? -24.890 -3.622 6.125 1.00 91.00 105 ARG A CA 1
ATOM 849 C C . ARG A 1 105 ? -23.437 -4.073 5.903 1.00 91.00 105 ARG A C 1
ATOM 851 O O . ARG A 1 105 ? -23.039 -4.256 4.746 1.00 91.00 105 ARG A O 1
ATOM 858 N N . PRO A 1 106 ? -22.631 -4.204 6.973 1.00 89.12 106 PRO A N 1
ATOM 859 C CA . PRO A 1 106 ? -21.205 -4.499 6.855 1.00 89.12 106 PRO A CA 1
ATOM 860 C C . PRO A 1 106 ? -20.950 -5.811 6.104 1.00 89.12 106 PRO A C 1
ATOM 862 O O . PRO A 1 106 ? -20.227 -5.817 5.107 1.00 89.12 106 PRO A O 1
ATOM 865 N N . ASP A 1 107 ? -21.633 -6.890 6.489 1.00 91.12 107 ASP A N 1
ATOM 866 C CA . ASP A 1 107 ? -21.422 -8.215 5.890 1.00 91.12 107 ASP A CA 1
ATOM 867 C C . ASP A 1 107 ? -21.869 -8.284 4.434 1.00 91.12 107 ASP A C 1
ATOM 869 O O . ASP A 1 107 ? -21.176 -8.856 3.600 1.00 91.12 107 ASP A O 1
ATOM 873 N N . MET A 1 108 ? -22.987 -7.638 4.087 1.00 93.25 108 MET A N 1
ATOM 874 C CA . MET A 1 108 ? -23.439 -7.582 2.692 1.00 93.25 108 MET A CA 1
ATOM 875 C C . MET A 1 108 ? -22.467 -6.787 1.821 1.00 93.25 108 MET A C 1
ATOM 877 O O . MET A 1 108 ? -22.236 -7.149 0.672 1.00 93.25 108 MET A O 1
ATOM 881 N N . THR A 1 109 ? -21.870 -5.721 2.362 1.00 94.06 109 THR A N 1
ATOM 882 C CA . THR A 1 109 ? -20.867 -4.930 1.635 1.00 94.06 109 THR A CA 1
ATOM 883 C C . THR A 1 109 ? -19.590 -5.745 1.414 1.00 94.06 109 THR A C 1
ATOM 885 O O . THR A 1 109 ? -19.012 -5.702 0.328 1.00 94.06 109 THR A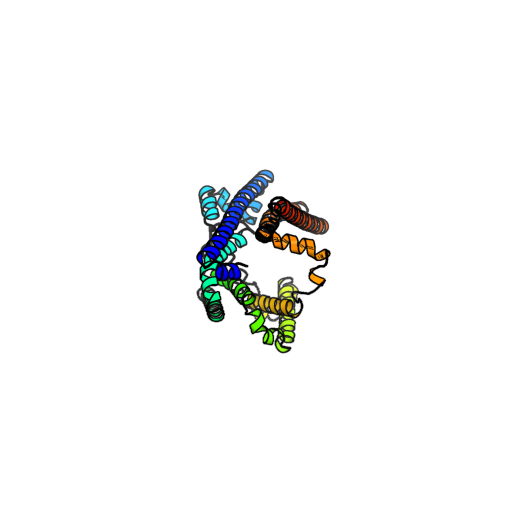 O 1
ATOM 888 N N . MET A 1 110 ? -19.175 -6.538 2.409 1.00 94.31 110 MET A N 1
ATOM 889 C CA . MET A 1 110 ? -18.050 -7.466 2.280 1.00 94.31 110 MET A CA 1
ATOM 890 C C . MET A 1 110 ? -18.344 -8.591 1.272 1.00 94.31 110 MET A C 1
ATOM 892 O O . MET A 1 110 ? -17.511 -8.870 0.411 1.00 94.31 110 MET A O 1
ATOM 896 N N . LEU A 1 111 ? -19.538 -9.191 1.310 1.00 94.75 111 LEU A N 1
ATOM 897 C CA . LEU A 1 111 ? -19.965 -10.207 0.340 1.00 94.75 111 LEU A CA 1
ATOM 898 C C . LEU A 1 111 ? -20.032 -9.649 -1.086 1.00 94.75 111 LEU A C 1
ATOM 900 O O . LEU A 1 111 ? -19.558 -10.300 -2.013 1.00 94.75 111 LEU A O 1
ATOM 904 N N . ALA A 1 112 ? -20.549 -8.432 -1.270 1.00 95.81 112 ALA A N 1
ATOM 905 C CA . ALA A 1 112 ? -20.561 -7.763 -2.570 1.00 95.81 112 ALA A CA 1
ATOM 906 C C . ALA A 1 112 ? -19.136 -7.507 -3.093 1.00 95.81 112 ALA A C 1
ATOM 908 O O . ALA A 1 112 ? -18.860 -7.721 -4.272 1.00 95.81 112 ALA A O 1
ATOM 909 N N . SER A 1 113 ? -18.213 -7.105 -2.214 1.00 96.12 113 SER A N 1
ATOM 910 C CA . SER A 1 113 ? -16.796 -6.943 -2.556 1.00 96.12 113 SER A CA 1
ATOM 911 C C . SER A 1 113 ? -16.138 -8.268 -2.954 1.00 96.12 113 SER A C 1
ATOM 913 O O . SER A 1 113 ? -15.385 -8.306 -3.929 1.00 96.12 113 SER A O 1
ATOM 915 N N . LEU A 1 114 ? -16.461 -9.362 -2.259 1.00 95.50 114 LEU A N 1
ATOM 916 C CA . LEU A 1 114 ? -15.979 -10.702 -2.588 1.00 95.50 114 LEU A CA 1
ATOM 917 C C . LEU A 1 114 ? -16.541 -11.198 -3.931 1.00 95.50 114 LEU A C 1
ATOM 919 O O . LEU A 1 114 ? -15.797 -11.739 -4.749 1.00 95.50 114 LEU A O 1
ATOM 923 N N . ALA A 1 115 ? -17.829 -10.963 -4.189 1.00 96.50 115 ALA A N 1
ATOM 924 C CA . ALA A 1 115 ? -18.469 -11.287 -5.461 1.00 96.50 115 ALA A CA 1
ATOM 925 C C . ALA A 1 115 ? -17.835 -10.508 -6.624 1.00 96.50 115 ALA A C 1
ATOM 927 O O . ALA A 1 115 ? -17.507 -11.103 -7.649 1.00 96.50 115 ALA A O 1
ATOM 928 N N . LEU A 1 116 ? -17.583 -9.205 -6.443 1.00 95.88 116 LEU A N 1
ATOM 929 C CA . LEU A 1 116 ? -16.882 -8.381 -7.431 1.00 95.88 116 LEU A CA 1
ATOM 930 C C . LEU A 1 116 ? -15.461 -8.894 -7.699 1.00 95.88 116 LEU A C 1
ATOM 932 O O . LEU A 1 116 ? -15.040 -8.941 -8.850 1.00 95.88 116 LEU A O 1
ATOM 936 N N . TYR A 1 117 ? -14.739 -9.316 -6.659 1.00 96.00 117 TYR A N 1
ATOM 937 C CA . TYR A 1 117 ? -13.403 -9.898 -6.796 1.00 96.00 117 TYR A CA 1
ATOM 938 C C . TYR A 1 117 ? -13.413 -11.178 -7.647 1.00 96.00 117 TYR A C 1
ATOM 940 O O . TYR A 1 117 ? -12.622 -11.297 -8.586 1.00 96.00 117 TYR A O 1
ATOM 948 N N . PHE A 1 118 ? -14.319 -12.120 -7.361 1.00 95.25 118 PHE A N 1
ATOM 949 C CA . PHE A 1 118 ? -14.416 -13.359 -8.136 1.00 95.25 118 PHE A CA 1
ATOM 950 C C . PHE A 1 118 ? -14.905 -13.109 -9.563 1.00 95.25 118 PHE A C 1
ATOM 952 O O . PHE A 1 118 ? -14.341 -13.681 -10.493 1.00 95.25 118 PHE A O 1
ATOM 959 N N . ALA A 1 119 ? -15.878 -12.214 -9.753 1.00 95.69 119 ALA A N 1
ATOM 960 C CA . ALA A 1 119 ? -16.339 -11.812 -11.079 1.00 95.69 119 ALA A CA 1
ATOM 961 C C . ALA A 1 119 ? -15.200 -11.189 -11.898 1.00 95.69 119 ALA A C 1
ATOM 963 O O . ALA A 1 119 ? -14.956 -11.602 -13.028 1.00 95.69 119 ALA A O 1
ATOM 964 N N . ALA A 1 120 ? -14.438 -10.262 -11.314 1.00 94.69 120 ALA A N 1
ATOM 965 C CA . ALA A 1 120 ? -13.326 -9.621 -12.004 1.00 94.69 120 ALA A CA 1
ATOM 966 C C . ALA A 1 120 ? -12.233 -10.618 -12.412 1.00 94.69 120 ALA A C 1
ATOM 968 O O . ALA A 1 120 ? -11.681 -10.498 -13.504 1.00 94.69 120 ALA A O 1
ATOM 969 N N . ARG A 1 121 ? -11.949 -11.627 -11.576 1.00 92.81 121 ARG A N 1
ATOM 970 C CA . ARG A 1 121 ? -11.004 -12.700 -11.924 1.00 92.81 121 ARG A CA 1
ATOM 971 C C . ARG A 1 121 ? -11.548 -13.630 -13.004 1.00 92.81 121 ARG A C 1
ATOM 973 O O . ARG A 1 121 ? -10.808 -13.958 -13.922 1.00 92.81 121 ARG A O 1
ATOM 980 N N . GLN A 1 122 ? -12.814 -14.032 -12.907 1.00 93.25 122 GLN A N 1
ATOM 981 C CA . GLN A 1 122 ? -13.426 -14.974 -13.844 1.00 93.25 122 GLN A CA 1
ATOM 982 C C . GLN A 1 122 ? -13.621 -14.365 -15.237 1.00 93.25 122 GLN A C 1
ATOM 984 O O . GLN A 1 122 ? -13.398 -15.036 -16.239 1.00 93.25 122 GLN A O 1
ATOM 989 N N . PHE A 1 123 ? -14.029 -13.096 -15.303 1.00 93.44 123 PHE A N 1
ATOM 990 C CA . PHE A 1 123 ? -14.300 -12.389 -16.557 1.00 93.44 123 PHE A CA 1
ATOM 991 C C . PHE A 1 123 ? -13.120 -11.539 -17.049 1.00 93.44 123 PHE A C 1
ATOM 993 O O . PHE A 1 123 ? -13.247 -10.847 -18.056 1.00 93.44 123 PHE A O 1
ATOM 1000 N N . GLY A 1 124 ? -11.986 -11.546 -16.341 1.00 90.25 124 GLY A N 1
ATOM 1001 C CA . GLY A 1 124 ? -10.796 -10.781 -16.719 1.00 90.25 124 GLY A CA 1
ATOM 1002 C C . GLY A 1 124 ? -10.997 -9.261 -16.708 1.00 90.25 124 GLY A C 1
ATOM 1003 O O . GLY A 1 124 ? -10.368 -8.552 -17.492 1.00 90.25 124 GLY A O 1
ATOM 1004 N N . TRP A 1 125 ? -11.878 -8.735 -15.851 1.00 93.69 125 TRP A N 1
ATOM 1005 C CA . TRP A 1 125 ? -12.142 -7.296 -15.786 1.00 93.69 125 TRP A CA 1
ATOM 1006 C C . TRP A 1 125 ? -10.926 -6.547 -15.259 1.00 93.69 125 TRP A C 1
ATOM 1008 O O . TRP A 1 125 ? -10.541 -6.731 -14.107 1.00 93.69 125 TRP A O 1
ATOM 1018 N N . ASN A 1 126 ? -10.360 -5.653 -16.065 1.00 91.81 126 ASN A N 1
ATOM 1019 C CA . ASN A 1 126 ? -9.303 -4.737 -15.653 1.00 91.81 126 ASN A CA 1
ATOM 1020 C C . ASN A 1 126 ? -9.412 -3.417 -16.435 1.00 91.81 126 ASN A C 1
ATOM 1022 O O . ASN A 1 126 ? -10.075 -3.343 -17.470 1.00 91.81 126 ASN A O 1
ATOM 1026 N N . LEU A 1 127 ? -8.772 -2.362 -15.935 1.00 87.56 127 LEU A N 1
ATOM 1027 C CA . LEU A 1 127 ? -8.701 -1.081 -16.628 1.00 87.56 127 LEU A CA 1
ATOM 1028 C C . LEU A 1 127 ? -7.574 -1.094 -17.674 1.00 87.56 127 LEU A C 1
ATOM 1030 O O . LEU A 1 127 ? -6.502 -1.643 -17.402 1.00 87.56 127 LEU A O 1
ATOM 1034 N N . PRO A 1 128 ? -7.768 -0.461 -18.845 1.00 86.25 128 PRO A N 1
ATOM 1035 C CA . PRO A 1 128 ? -6.724 -0.350 -19.858 1.00 86.25 128 PRO A CA 1
ATOM 1036 C C . PRO A 1 128 ? -5.582 0.554 -19.373 1.00 86.25 128 PRO A C 1
ATOM 1038 O O . PRO A 1 128 ? -5.819 1.607 -18.766 1.00 86.25 128 PRO A O 1
ATOM 1041 N N . ALA A 1 129 ? -4.344 0.141 -19.642 1.00 83.50 129 ALA A N 1
ATOM 1042 C CA . ALA A 1 129 ? -3.139 0.933 -19.409 1.00 83.50 129 ALA A CA 1
ATOM 1043 C C . ALA A 1 129 ? -2.608 1.502 -20.731 1.00 83.50 129 ALA A C 1
ATOM 1045 O O . ALA A 1 129 ? -2.860 0.960 -21.804 1.00 83.50 129 ALA A O 1
ATOM 1046 N N . TYR A 1 130 ? -1.885 2.614 -20.638 1.00 73.44 130 TYR A N 1
ATOM 1047 C CA . TYR A 1 130 ? -1.168 3.211 -21.763 1.00 73.44 130 TYR A CA 1
ATOM 1048 C C . TYR A 1 130 ? 0.338 2.969 -21.579 1.00 73.44 130 TYR A C 1
ATOM 1050 O O . TYR A 1 130 ? 0.808 3.113 -20.446 1.00 73.44 130 TYR A O 1
ATOM 1058 N N . PRO A 1 131 ? 1.117 2.669 -22.636 1.00 66.19 131 PRO A N 1
ATOM 1059 C CA . PRO A 1 131 ? 0.736 2.593 -24.057 1.00 66.19 131 PRO A CA 1
ATOM 1060 C C . PRO A 1 131 ? 0.034 1.291 -24.476 1.00 66.19 131 PRO A C 1
ATOM 1062 O O . PRO A 1 131 ? -0.768 1.318 -25.404 1.00 66.19 131 PRO A O 1
ATOM 1065 N N . TYR A 1 132 ? 0.267 0.183 -23.769 1.00 72.56 132 TYR A N 1
ATOM 1066 C CA . TYR A 1 132 ? -0.359 -1.113 -24.044 1.00 72.56 132 TYR A CA 1
ATOM 1067 C C . TYR A 1 132 ? -0.687 -1.856 -22.741 1.00 72.56 132 TYR A C 1
ATOM 1069 O O . TYR A 1 132 ? -0.087 -1.604 -21.695 1.00 72.56 132 TYR A O 1
ATOM 1077 N N . GLY A 1 133 ? -1.617 -2.811 -22.820 1.00 83.25 133 GLY A N 1
ATOM 1078 C CA . GLY A 1 133 ? -1.953 -3.718 -21.723 1.00 83.25 133 GLY A CA 1
ATOM 1079 C C . GLY A 1 133 ? -3.000 -3.178 -20.746 1.00 83.25 133 GLY A C 1
ATOM 1080 O O . GLY A 1 133 ? -3.854 -2.354 -21.078 1.00 83.25 133 GLY A O 1
ATOM 1081 N N . THR A 1 134 ? -2.958 -3.690 -19.519 1.00 86.44 134 THR A N 1
ATOM 1082 C CA . THR A 1 134 ? -3.920 -3.377 -18.454 1.00 86.44 134 THR A CA 1
ATOM 1083 C C . THR A 1 134 ? -3.217 -2.827 -17.223 1.00 86.44 134 THR A C 1
ATOM 1085 O O . THR A 1 134 ? -2.002 -2.953 -17.083 1.00 86.44 134 THR A O 1
ATOM 1088 N N . TRP A 1 135 ? -3.967 -2.240 -16.294 1.00 86.31 135 TRP A N 1
ATOM 1089 C CA . TRP A 1 135 ? -3.401 -1.742 -15.043 1.00 86.31 135 TRP A CA 1
ATOM 1090 C C . TRP A 1 135 ? -2.660 -2.847 -14.291 1.00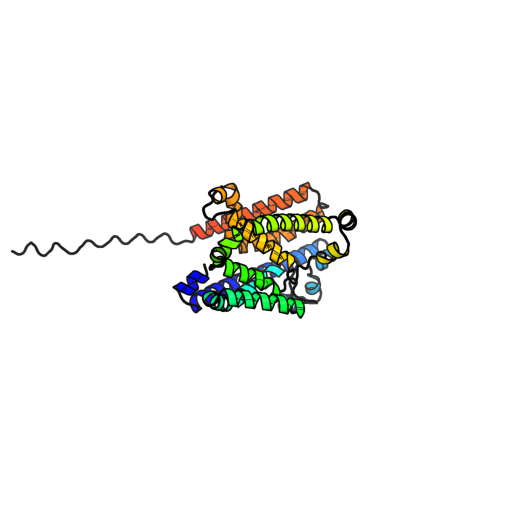 86.31 135 TRP A C 1
ATOM 1092 O O . TRP A 1 135 ? -3.232 -3.907 -14.033 1.00 86.31 135 TRP A O 1
ATOM 1102 N N . TYR A 1 136 ? -1.414 -2.558 -13.895 1.00 85.31 136 TYR A N 1
ATOM 1103 C CA . TYR A 1 136 ? -0.591 -3.493 -13.128 1.00 85.31 136 TYR A CA 1
ATOM 1104 C C . TYR A 1 136 ? -1.253 -3.896 -11.814 1.00 85.31 136 TYR A C 1
ATOM 1106 O O . TYR A 1 136 ? -1.217 -5.065 -11.471 1.00 85.31 136 TYR A O 1
ATOM 1114 N N . PHE A 1 137 ? -1.901 -2.964 -11.110 1.00 88.00 137 PHE A N 1
ATOM 1115 C CA . PHE A 1 137 ? -2.780 -3.274 -9.986 1.00 88.00 137 PHE A CA 1
ATOM 1116 C C . PHE A 1 137 ? -4.235 -3.103 -10.402 1.00 88.00 137 PHE A C 1
ATOM 1118 O O . PHE A 1 137 ? -4.687 -1.976 -10.625 1.00 88.00 137 PHE A O 1
ATOM 1125 N N . ASN A 1 138 ? -4.968 -4.211 -10.476 1.00 92.31 138 ASN A N 1
ATOM 1126 C CA . ASN A 1 138 ? -6.368 -4.209 -10.869 1.00 92.31 138 ASN A CA 1
ATOM 1127 C C . ASN A 1 138 ? -7.265 -3.651 -9.739 1.00 92.31 138 ASN A C 1
ATOM 1129 O O . ASN A 1 138 ? -7.386 -4.283 -8.684 1.00 92.31 138 ASN A O 1
ATOM 1133 N N . PRO A 1 139 ? -7.949 -2.505 -9.928 1.00 93.06 139 PRO A N 1
ATOM 1134 C CA . PRO A 1 139 ? -8.795 -1.925 -8.884 1.00 93.06 139 PRO A CA 1
ATOM 1135 C C . PRO A 1 139 ? -9.970 -2.817 -8.470 1.00 93.06 139 PRO A C 1
ATOM 1137 O O . PRO A 1 139 ? -10.374 -2.778 -7.308 1.00 93.06 139 PRO A O 1
ATOM 1140 N N . PHE A 1 140 ? -10.498 -3.643 -9.380 1.00 94.38 140 PHE A N 1
ATOM 1141 C CA . PHE A 1 140 ? -11.648 -4.512 -9.110 1.00 94.38 140 PHE A CA 1
ATOM 1142 C C . PHE A 1 140 ? -11.318 -5.663 -8.156 1.00 94.38 140 PHE A C 1
ATOM 1144 O O . PHE A 1 140 ? -12.190 -6.123 -7.415 1.00 94.38 140 PHE A O 1
ATOM 1151 N N . THR A 1 141 ? -10.059 -6.105 -8.129 1.00 94.38 141 THR A N 1
ATOM 1152 C CA . THR A 1 141 ? -9.607 -7.179 -7.238 1.00 94.38 141 THR A CA 1
ATOM 1153 C C . THR A 1 141 ? -8.982 -6.618 -5.965 1.00 94.38 141 THR A C 1
ATOM 1155 O O . THR A 1 141 ? -9.305 -7.068 -4.866 1.00 94.38 141 THR A O 1
ATOM 1158 N N . TRP A 1 142 ? -8.160 -5.571 -6.078 1.00 94.50 142 TRP A N 1
ATOM 1159 C CA . TRP A 1 142 ? -7.485 -4.942 -4.939 1.00 94.50 142 TRP A CA 1
ATOM 1160 C C . TRP A 1 142 ? -8.427 -4.191 -3.994 1.00 94.50 142 TRP A C 1
ATOM 1162 O O . TRP A 1 142 ? -8.105 -4.046 -2.811 1.00 94.50 142 TRP A O 1
ATOM 1172 N N . GLN A 1 143 ? -9.613 -3.780 -4.461 1.00 95.19 143 GLN A N 1
ATOM 1173 C CA . GLN A 1 143 ? -10.656 -3.242 -3.579 1.00 95.19 143 GLN A CA 1
ATOM 1174 C C . GLN A 1 143 ? -11.020 -4.209 -2.442 1.00 95.19 143 GLN A C 1
ATOM 1176 O O . GLN A 1 143 ? -11.328 -3.738 -1.350 1.00 95.19 143 GLN A O 1
ATOM 1181 N N . LEU A 1 144 ? -10.887 -5.531 -2.635 1.00 95.44 144 LEU A N 1
ATOM 1182 C CA . LEU A 1 144 ? -11.198 -6.532 -1.610 1.00 95.44 144 LEU A CA 1
ATOM 1183 C C . LEU A 1 144 ? -10.421 -6.296 -0.311 1.00 95.44 144 LEU A C 1
ATOM 1185 O O . LEU A 1 144 ? -11.010 -6.309 0.765 1.00 95.44 144 LEU A O 1
ATOM 1189 N N . LEU A 1 145 ? -9.114 -6.026 -0.394 1.00 93.62 145 LEU A N 1
ATOM 1190 C CA . LEU A 1 145 ? -8.288 -5.769 0.794 1.00 93.62 145 LEU A CA 1
ATOM 1191 C C . LEU A 1 145 ? -8.688 -4.468 1.493 1.00 93.62 145 LEU A C 1
ATOM 1193 O O . LEU A 1 145 ? -8.666 -4.379 2.721 1.00 93.62 145 LEU A O 1
ATOM 1197 N N . PHE A 1 146 ? -9.067 -3.461 0.708 1.00 92.12 146 PHE A N 1
ATOM 1198 C CA . PHE A 1 146 ? -9.474 -2.159 1.218 1.00 92.12 146 PHE A CA 1
ATOM 1199 C C . PHE A 1 146 ? -10.817 -2.240 1.956 1.00 92.12 146 PHE A C 1
ATOM 1201 O O . PHE A 1 146 ? -10.952 -1.735 3.074 1.00 92.12 146 PHE A O 1
ATOM 1208 N N . VAL A 1 147 ? -11.788 -2.940 1.364 1.00 94.00 147 VAL A N 1
ATOM 1209 C CA . VAL A 1 147 ? -13.101 -3.209 1.960 1.00 94.00 147 VAL A CA 1
ATOM 1210 C C . VAL A 1 147 ? -12.967 -4.115 3.182 1.00 94.00 147 VAL A C 1
ATOM 1212 O O . VAL A 1 147 ? -13.531 -3.792 4.226 1.00 94.00 147 VAL A O 1
ATOM 1215 N N . PHE A 1 148 ? -12.166 -5.181 3.096 1.00 93.19 148 PHE A N 1
ATOM 1216 C CA . PHE A 1 148 ? -11.877 -6.069 4.223 1.00 93.19 148 PHE A CA 1
ATOM 1217 C C . PHE A 1 148 ? -11.272 -5.302 5.400 1.00 93.19 148 PHE A C 1
ATOM 1219 O O . PHE A 1 148 ? -11.740 -5.443 6.526 1.00 93.19 148 PHE A O 1
ATOM 1226 N N . GLY A 1 149 ? -10.289 -4.430 5.155 1.00 91.31 149 GLY A N 1
ATOM 1227 C CA . GLY A 1 149 ? -9.704 -3.591 6.201 1.00 91.31 149 GLY A CA 1
ATOM 1228 C C . GLY A 1 149 ? -10.728 -2.663 6.865 1.00 91.31 149 GLY A C 1
ATOM 1229 O O . GLY A 1 149 ? -10.712 -2.498 8.086 1.00 91.31 149 GLY A O 1
ATOM 1230 N N . ALA A 1 150 ? -11.652 -2.089 6.086 1.00 90.69 150 ALA A N 1
ATOM 1231 C CA . ALA A 1 150 ? -12.732 -1.258 6.616 1.00 90.69 150 ALA A CA 1
ATOM 1232 C C . ALA A 1 150 ? -13.745 -2.069 7.443 1.00 90.69 150 ALA A C 1
ATOM 1234 O O . ALA A 1 150 ? -14.082 -1.656 8.552 1.00 90.69 150 ALA A O 1
ATOM 1235 N N . TRP A 1 151 ? -14.186 -3.223 6.935 1.00 92.19 151 TRP A N 1
ATOM 1236 C CA . TRP A 1 151 ? -15.079 -4.154 7.633 1.00 92.19 151 TRP A CA 1
ATOM 1237 C C . TRP A 1 151 ? -14.460 -4.626 8.955 1.00 92.19 151 TRP A C 1
ATOM 1239 O O . TRP A 1 151 ? -15.070 -4.517 10.022 1.00 92.19 151 TRP A O 1
ATOM 1249 N N . PHE A 1 152 ? -13.190 -5.033 8.910 1.00 88.81 152 PHE A N 1
ATOM 1250 C CA . PHE A 1 152 ? -12.443 -5.493 10.074 1.00 88.81 152 PHE A CA 1
ATOM 1251 C C . PHE A 1 152 ? -12.318 -4.398 11.148 1.00 88.81 152 PHE A C 1
ATOM 1253 O O . PHE A 1 152 ? -12.490 -4.674 12.335 1.00 88.81 152 PHE A O 1
ATOM 1260 N N . ALA A 1 153 ? -12.100 -3.142 10.741 1.00 86.19 153 ALA A N 1
ATOM 1261 C CA . ALA A 1 153 ? -11.991 -1.997 11.648 1.00 86.19 153 ALA A CA 1
ATOM 1262 C C . ALA A 1 153 ? -13.330 -1.509 12.240 1.00 86.19 153 ALA A C 1
ATOM 1264 O O . ALA A 1 153 ? -13.315 -0.834 13.271 1.00 86.19 153 ALA A O 1
ATOM 1265 N N . LEU A 1 154 ? -14.466 -1.789 11.594 1.00 83.69 154 LEU A N 1
ATOM 1266 C CA . LEU A 1 154 ? -15.796 -1.322 12.017 1.00 83.69 154 LEU A CA 1
ATOM 1267 C C . LEU A 1 154 ? -16.501 -2.248 13.011 1.00 83.69 154 LEU A C 1
ATOM 1269 O O . LEU A 1 154 ? -17.461 -1.823 13.645 1.00 83.69 154 LEU A O 1
ATOM 1273 N N . GLY A 1 155 ? -16.034 -3.484 13.160 1.00 77.75 155 GLY A N 1
ATOM 1274 C CA . GLY A 1 155 ? -16.678 -4.476 14.023 1.00 77.75 155 GLY A CA 1
ATOM 1275 C C . GLY A 1 155 ? -16.316 -5.914 13.673 1.00 77.75 155 GLY A C 1
ATOM 1276 O O . GLY A 1 155 ? -16.321 -6.762 14.563 1.00 77.75 155 GLY A O 1
ATOM 1277 N N . GLY A 1 156 ? -15.874 -6.173 12.434 1.00 76.88 156 GLY A N 1
ATOM 1278 C CA . GLY A 1 156 ? -15.536 -7.521 11.969 1.00 76.88 156 GLY A CA 1
ATOM 1279 C C . GLY A 1 156 ? -14.452 -8.214 12.803 1.00 76.88 156 GLY A C 1
ATOM 1280 O O . GLY A 1 156 ? -14.493 -9.429 12.978 1.00 76.88 156 GLY A O 1
ATOM 1281 N N . ALA A 1 157 ? -13.520 -7.462 13.402 1.00 74.94 157 ALA A N 1
ATOM 1282 C CA . ALA A 1 157 ? -12.534 -8.017 14.336 1.00 74.94 157 ALA A CA 1
ATOM 1283 C C . ALA A 1 157 ? -13.161 -8.564 15.633 1.00 74.94 157 ALA A C 1
ATOM 1285 O O . ALA A 1 157 ? -12.690 -9.562 16.182 1.00 74.94 157 ALA A O 1
ATOM 1286 N N . LEU A 1 158 ? -14.210 -7.904 16.134 1.00 74.69 158 LEU A N 1
ATOM 1287 C CA . LEU A 1 158 ? -14.905 -8.299 17.357 1.00 74.69 158 LEU A CA 1
ATOM 1288 C C . LEU A 1 158 ? -15.790 -9.523 17.099 1.00 74.69 158 LEU A C 1
ATOM 1290 O O . LEU A 1 158 ? -15.774 -10.468 17.886 1.00 74.69 158 LEU A O 1
ATOM 1294 N N . GLU A 1 159 ? -16.492 -9.533 15.968 1.00 77.94 159 GLU A N 1
ATOM 1295 C CA . GLU A 1 159 ? -17.333 -10.653 15.529 1.00 77.94 159 GLU A CA 1
ATOM 1296 C C . GLU A 1 159 ? -16.491 -11.889 15.186 1.00 77.94 159 GLU A C 1
ATOM 1298 O O . GLU A 1 159 ? -16.801 -13.006 15.599 1.00 77.94 159 GLU A O 1
ATOM 1303 N N . SER A 1 160 ? -15.334 -11.689 14.549 1.00 81.56 160 SER A N 1
ATOM 1304 C CA . SER A 1 160 ? -14.392 -12.769 14.227 1.00 81.56 160 SER A CA 1
ATOM 1305 C C . SER A 1 160 ? -13.571 -13.241 15.430 1.00 81.56 160 SER A C 1
ATOM 1307 O O . SER A 1 160 ? -12.743 -14.141 15.286 1.00 81.56 160 SER A O 1
ATOM 1309 N N . ARG A 1 161 ? -13.767 -12.684 16.635 1.00 81.25 161 ARG A N 1
ATOM 1310 C CA . ARG A 1 161 ? -12.940 -12.992 17.817 1.00 81.25 161 ARG A CA 1
ATOM 1311 C C . ARG A 1 161 ? -12.932 -14.479 18.165 1.00 81.25 161 ARG A C 1
ATOM 1313 O O . ARG A 1 161 ? -11.892 -14.988 18.581 1.00 81.25 161 ARG A O 1
ATOM 1320 N N . SER A 1 162 ? -14.057 -15.173 17.991 1.00 82.50 162 SER A N 1
ATOM 1321 C CA . SER A 1 162 ? -14.140 -16.626 18.208 1.00 82.50 162 SER A CA 1
ATOM 1322 C C . SER A 1 162 ? -13.219 -17.388 17.247 1.00 82.50 162 SER A C 1
ATOM 1324 O O . SER A 1 162 ? -12.401 -18.205 17.673 1.00 82.50 162 SER A O 1
ATOM 1326 N N . VAL A 1 163 ? -13.260 -17.031 15.959 1.00 83.69 163 VAL A N 1
ATOM 1327 C CA . VAL A 1 163 ? -12.421 -17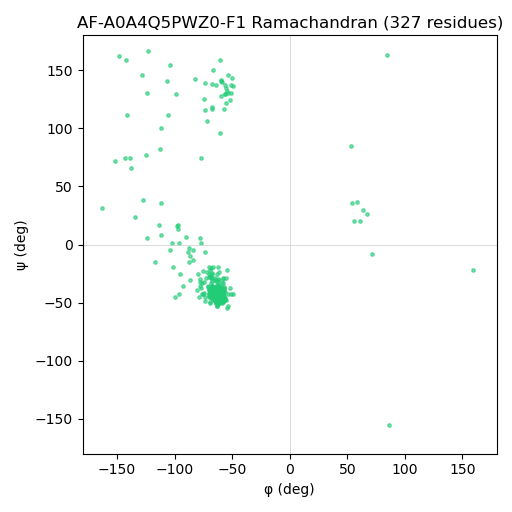.622 14.907 1.00 83.69 163 VAL A CA 1
ATOM 1328 C C . VAL A 1 163 ? -10.945 -17.298 15.145 1.00 83.69 163 VAL A C 1
ATOM 1330 O O . VAL A 1 163 ? -10.120 -18.208 15.180 1.00 83.69 163 VAL A O 1
ATOM 1333 N N . ILE A 1 164 ? -10.620 -16.032 15.422 1.00 84.81 164 ILE A N 1
ATOM 1334 C CA . ILE A 1 164 ? -9.259 -15.555 15.723 1.00 84.81 164 ILE A CA 1
ATOM 1335 C C . ILE A 1 164 ? -8.665 -16.289 16.938 1.00 84.81 164 ILE A C 1
ATOM 1337 O O . ILE A 1 164 ? -7.473 -16.616 16.965 1.00 84.81 164 ILE A O 1
ATOM 1341 N N . ARG A 1 165 ? -9.486 -16.579 17.959 1.00 86.06 165 ARG A N 1
ATOM 1342 C CA . ARG A 1 165 ? -9.052 -17.286 19.176 1.00 86.06 165 ARG A CA 1
ATOM 1343 C C . ARG A 1 165 ? -9.038 -18.811 19.042 1.00 86.06 165 ARG A C 1
ATOM 1345 O O . ARG A 1 165 ? -8.389 -19.462 19.866 1.00 86.06 165 ARG A O 1
ATOM 1352 N N . SER A 1 166 ? -9.644 -19.376 18.002 1.00 90.38 166 SER A N 1
ATOM 1353 C CA . SER A 1 166 ? -9.685 -20.822 17.776 1.00 90.38 166 SER A CA 1
ATOM 1354 C C . SER A 1 166 ? -8.287 -21.437 17.644 1.00 90.38 166 SER A C 1
ATOM 1356 O O . SER A 1 166 ? -7.388 -20.866 17.023 1.00 90.38 166 SER A O 1
ATOM 1358 N N . LYS A 1 167 ? -8.101 -22.631 18.224 1.00 90.38 167 LYS A N 1
ATOM 1359 C CA . LYS A 1 167 ? -6.878 -23.433 18.042 1.00 90.38 167 LYS A CA 1
ATOM 1360 C C . LYS A 1 167 ? -6.756 -23.943 16.603 1.00 90.38 167 LYS A C 1
ATOM 1362 O O . LYS A 1 167 ? -5.646 -24.048 16.099 1.00 90.38 167 LYS A O 1
ATOM 1367 N N . VAL A 1 168 ? -7.885 -24.193 15.933 1.00 91.19 168 VAL A N 1
ATOM 1368 C CA . VAL A 1 168 ? -7.915 -24.666 14.539 1.00 91.19 168 VAL A CA 1
ATOM 1369 C C . VAL A 1 168 ? -7.273 -23.636 13.618 1.00 91.19 168 VAL A C 1
ATOM 1371 O O . VAL A 1 168 ? -6.351 -23.972 12.883 1.00 91.19 168 VAL A O 1
ATOM 1374 N N . LEU A 1 169 ? -7.690 -22.368 13.718 1.00 90.44 169 LEU A N 1
ATOM 1375 C CA . LEU A 1 169 ? -7.099 -21.283 12.934 1.00 90.44 169 LEU A CA 1
ATOM 1376 C C . LEU A 1 169 ? -5.610 -21.099 13.250 1.00 90.44 169 LEU A C 1
ATOM 1378 O O . LEU A 1 169 ? -4.837 -20.791 12.351 1.00 90.44 169 LEU A O 1
ATOM 1382 N N . LEU A 1 170 ? -5.197 -21.288 14.507 1.00 91.62 170 LEU A N 1
ATOM 1383 C CA . LEU A 1 170 ? -3.789 -21.187 14.888 1.00 91.62 170 LEU A CA 1
ATOM 1384 C C . LEU A 1 170 ? -2.945 -22.253 14.179 1.00 91.62 170 LEU A C 1
ATOM 1386 O O . LEU A 1 170 ? -1.973 -21.904 13.519 1.00 91.62 170 LEU A O 1
ATOM 1390 N N . TYR A 1 171 ? -3.318 -23.532 14.274 1.00 94.00 171 TYR A N 1
ATOM 1391 C CA . TYR A 1 171 ? -2.545 -24.606 13.639 1.00 94.00 171 TYR A CA 1
ATOM 1392 C C . TYR A 1 171 ? -2.612 -24.534 12.114 1.00 94.00 171 TYR A C 1
ATOM 1394 O O . TYR A 1 171 ? -1.579 -24.628 11.454 1.00 94.00 171 TYR A O 1
ATOM 1402 N N . PHE A 1 172 ? -3.802 -24.291 11.560 1.00 94.38 172 PHE A N 1
ATOM 1403 C CA . PHE A 1 172 ? -3.981 -24.105 10.123 1.00 94.38 172 PHE A CA 1
ATOM 1404 C C . PHE A 1 172 ? -3.184 -22.904 9.605 1.00 94.38 172 PHE A C 1
ATOM 1406 O O . PHE A 1 172 ? -2.482 -23.016 8.607 1.00 94.38 172 PHE A O 1
ATOM 1413 N N . GLY A 1 173 ? -3.244 -21.769 10.303 1.00 92.75 173 GLY A N 1
ATOM 1414 C CA . GLY A 1 173 ? -2.525 -20.556 9.932 1.00 92.75 173 GLY A CA 1
ATOM 1415 C C . GLY A 1 173 ? -1.011 -20.738 9.980 1.00 92.75 173 GLY A C 1
ATOM 1416 O O . GLY A 1 173 ? -0.333 -20.329 9.045 1.00 92.75 173 GLY A O 1
ATOM 1417 N N . ILE A 1 174 ? -0.474 -21.408 11.009 1.00 94.31 174 ILE A N 1
ATOM 1418 C CA . ILE A 1 174 ? 0.960 -21.734 11.078 1.00 94.31 174 ILE A CA 1
ATOM 1419 C C . ILE A 1 174 ? 1.348 -22.645 9.912 1.00 94.31 174 ILE A C 1
ATOM 1421 O O . ILE 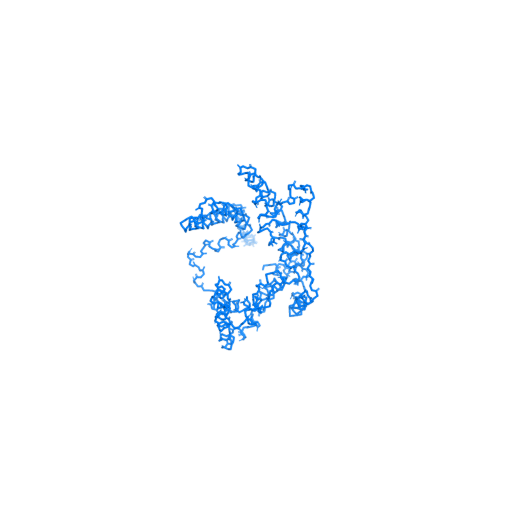A 1 174 ? 2.306 -22.341 9.204 1.00 94.31 174 ILE A O 1
ATOM 1425 N N . GLY A 1 175 ? 0.592 -23.723 9.679 1.00 95.75 175 GLY A N 1
ATOM 1426 C CA . GLY A 1 175 ? 0.850 -24.647 8.573 1.00 95.75 175 GLY A CA 1
ATOM 1427 C C . GLY A 1 175 ? 0.821 -23.944 7.216 1.00 95.75 175 GLY A C 1
ATOM 1428 O O . GLY A 1 175 ? 1.726 -24.122 6.407 1.00 95.75 175 GLY A O 1
ATOM 1429 N N . TYR A 1 176 ? -0.159 -23.069 7.002 1.00 94.00 176 TYR A N 1
ATOM 1430 C CA . TYR A 1 176 ? -0.268 -22.270 5.788 1.00 94.00 176 TYR A CA 1
ATOM 1431 C C . TYR A 1 176 ? 0.893 -21.276 5.621 1.00 94.00 176 TYR A C 1
ATOM 1433 O O . TYR A 1 176 ? 1.408 -21.129 4.517 1.00 94.00 176 TYR A O 1
ATOM 1441 N N . LEU A 1 177 ? 1.328 -20.591 6.685 1.00 94.75 177 LEU A N 1
ATOM 1442 C CA . LEU A 1 177 ? 2.454 -19.651 6.611 1.00 94.75 177 LEU A CA 1
ATOM 1443 C C . LEU A 1 177 ? 3.777 -20.370 6.326 1.00 94.75 177 LEU A C 1
ATOM 1445 O O . LEU A 1 177 ? 4.578 -19.874 5.535 1.00 94.75 177 LEU A O 1
ATOM 1449 N N . LEU A 1 178 ? 3.989 -21.547 6.920 1.00 94.44 178 LEU A N 1
ATOM 1450 C CA . LEU A 1 178 ? 5.136 -22.400 6.602 1.00 94.44 178 LEU A CA 1
ATOM 1451 C C . LEU A 1 178 ? 5.080 -22.876 5.148 1.00 94.44 178 LEU A C 1
ATOM 1453 O O . LEU A 1 178 ? 6.075 -22.780 4.437 1.00 94.44 178 LEU A O 1
ATOM 1457 N N . PHE A 1 179 ? 3.909 -23.311 4.682 1.00 90.81 179 PHE A N 1
ATOM 1458 C CA . PHE A 1 179 ? 3.700 -23.669 3.283 1.00 90.81 179 PHE A CA 1
ATOM 1459 C C . PHE A 1 179 ? 4.003 -22.490 2.345 1.00 90.81 179 PHE A C 1
ATOM 1461 O O . PHE A 1 179 ? 4.777 -22.634 1.403 1.00 90.81 179 PHE A O 1
ATOM 1468 N N . ALA A 1 180 ? 3.474 -21.298 2.629 1.00 90.44 180 ALA A N 1
ATOM 1469 C CA . ALA A 1 180 ? 3.726 -20.098 1.836 1.00 90.44 180 ALA A CA 1
ATOM 1470 C C . ALA A 1 180 ? 5.214 -19.708 1.817 1.00 90.44 180 ALA A C 1
ATOM 1472 O O . ALA A 1 180 ? 5.717 -19.275 0.777 1.00 90.44 180 ALA A O 1
ATOM 1473 N N . LEU A 1 181 ? 5.929 -19.890 2.934 1.00 90.69 181 LEU A N 1
ATOM 1474 C CA . LEU A 1 181 ? 7.376 -19.695 3.008 1.00 90.69 181 LEU A CA 1
ATOM 1475 C C . LEU A 1 181 ? 8.112 -20.675 2.086 1.00 90.69 181 LEU A C 1
ATOM 1477 O O . LEU A 1 181 ? 8.940 -20.237 1.288 1.00 90.69 181 LEU A O 1
ATOM 1481 N N . VAL A 1 182 ? 7.777 -21.967 2.148 1.00 88.12 182 VAL A N 1
ATOM 1482 C CA . VAL A 1 182 ? 8.371 -23.001 1.284 1.00 88.12 182 VAL A CA 1
ATOM 1483 C C . VAL A 1 182 ? 8.098 -22.704 -0.189 1.00 88.12 182 VAL A C 1
ATOM 1485 O O . VAL A 1 182 ? 9.042 -22.658 -0.972 1.00 88.12 182 VAL A O 1
ATOM 1488 N N . MET A 1 183 ? 6.850 -22.402 -0.565 1.00 85.69 183 MET A N 1
ATOM 1489 C CA . MET A 1 183 ? 6.490 -22.049 -1.947 1.00 85.69 183 MET A CA 1
ATOM 1490 C C . MET A 1 183 ? 7.242 -20.810 -2.449 1.00 85.69 183 MET A C 1
ATOM 1492 O O . MET A 1 183 ? 7.699 -20.771 -3.591 1.00 85.69 183 MET A O 1
ATOM 1496 N N . THR A 1 184 ? 7.400 -19.795 -1.594 1.00 86.38 184 THR A N 1
ATOM 1497 C CA . THR A 1 184 ? 8.132 -18.570 -1.948 1.00 86.38 184 THR A CA 1
ATOM 1498 C C . THR A 1 184 ? 9.625 -18.846 -2.129 1.00 86.38 184 THR A C 1
ATOM 1500 O O . THR A 1 184 ? 10.234 -18.318 -3.058 1.00 86.38 184 THR A O 1
ATOM 1503 N N . MET A 1 185 ? 10.220 -19.685 -1.274 1.00 85.62 185 MET A N 1
ATOM 1504 C CA . MET A 1 185 ? 11.625 -20.086 -1.401 1.00 85.62 185 MET A CA 1
ATOM 1505 C C . MET A 1 185 ? 11.854 -20.964 -2.632 1.00 85.62 185 MET A C 1
ATOM 1507 O O . MET A 1 185 ? 12.823 -20.741 -3.353 1.00 85.62 185 MET A O 1
ATOM 1511 N N . ALA A 1 186 ? 10.931 -21.879 -2.930 1.00 83.38 186 ALA A N 1
ATOM 1512 C CA . ALA A 1 186 ? 10.964 -22.694 -4.139 1.00 83.38 186 ALA A CA 1
ATOM 1513 C C . ALA A 1 186 ? 10.942 -21.824 -5.406 1.00 83.38 186 ALA A C 1
ATOM 1515 O O . ALA A 1 186 ? 11.740 -22.039 -6.310 1.00 83.38 186 ALA A O 1
ATOM 1516 N N . GLY A 1 187 ? 10.094 -20.789 -5.455 1.00 80.94 187 GLY A N 1
ATOM 1517 C CA . GLY A 1 187 ? 10.089 -19.836 -6.571 1.00 80.94 187 GLY A CA 1
ATOM 1518 C C . GLY A 1 187 ? 11.341 -18.947 -6.636 1.00 80.94 187 GLY A C 1
ATOM 1519 O O . GLY A 1 187 ? 11.729 -18.506 -7.716 1.00 80.94 187 GLY A O 1
ATOM 1520 N N . ARG A 1 188 ? 11.994 -18.671 -5.496 1.00 81.56 188 ARG A N 1
ATOM 1521 C CA . ARG A 1 188 ? 13.238 -17.880 -5.441 1.00 81.56 188 ARG A CA 1
ATOM 1522 C C . ARG A 1 188 ? 14.456 -18.663 -5.931 1.00 81.56 188 ARG A C 1
ATOM 1524 O O . ARG A 1 188 ? 15.365 -18.037 -6.481 1.00 81.56 188 ARG A O 1
ATOM 1531 N N . PHE A 1 189 ? 14.459 -19.979 -5.719 1.00 82.62 189 PHE A N 1
ATOM 1532 C CA . PHE A 1 189 ? 15.516 -20.910 -6.108 1.00 82.62 189 PHE A CA 1
ATOM 1533 C C . PHE A 1 189 ? 14.935 -22.052 -6.964 1.00 82.62 189 PHE A C 1
ATOM 1535 O O . PHE A 1 189 ? 14.744 -23.159 -6.451 1.00 82.62 189 PHE A O 1
ATOM 1542 N N . PRO A 1 190 ? 14.642 -21.796 -8.255 1.00 72.38 190 PRO A N 1
ATOM 1543 C CA . PRO A 1 190 ? 13.901 -22.726 -9.112 1.00 72.38 190 PRO A CA 1
ATOM 1544 C C . PRO A 1 190 ? 14.549 -24.110 -9.208 1.00 72.38 190 PRO A C 1
ATOM 1546 O O . PRO A 1 190 ? 13.843 -25.112 -9.151 1.00 72.38 190 PRO A O 1
ATOM 1549 N N . ASP A 1 191 ? 15.885 -24.166 -9.244 1.00 76.75 191 ASP A N 1
ATOM 1550 C CA . ASP A 1 191 ? 16.651 -25.417 -9.329 1.00 76.75 191 ASP A CA 1
ATOM 1551 C C . ASP A 1 191 ? 16.320 -26.383 -8.182 1.00 76.75 191 ASP A C 1
ATOM 1553 O O . ASP A 1 191 ? 16.188 -27.584 -8.390 1.00 76.75 191 ASP A O 1
ATOM 1557 N N . TYR A 1 192 ? 16.120 -25.856 -6.971 1.00 70.56 192 TYR A N 1
ATOM 1558 C CA . TYR A 1 192 ? 15.712 -26.646 -5.808 1.00 70.56 192 TYR A CA 1
ATOM 1559 C C . TYR A 1 192 ? 14.188 -26.794 -5.725 1.00 70.56 192 TYR A C 1
ATOM 1561 O O . TYR A 1 192 ? 13.690 -27.802 -5.227 1.00 70.56 192 TYR A O 1
ATOM 1569 N N . GLY A 1 193 ? 13.437 -25.805 -6.217 1.00 68.75 193 GLY A N 1
ATOM 1570 C CA . GLY A 1 193 ? 11.976 -25.810 -6.227 1.00 68.75 193 GLY A CA 1
ATOM 1571 C C . GLY A 1 193 ? 11.385 -26.963 -7.039 1.00 68.75 193 GLY A C 1
ATOM 1572 O O . GLY A 1 193 ? 10.545 -27.693 -6.512 1.00 68.75 193 GLY A O 1
ATOM 1573 N N . HIS A 1 194 ? 11.872 -27.166 -8.267 1.00 68.69 194 HIS A N 1
ATOM 1574 C CA . HIS A 1 194 ? 11.426 -28.255 -9.150 1.00 68.69 194 HIS A CA 1
ATOM 1575 C C . HIS A 1 194 ? 11.879 -29.643 -8.670 1.00 68.69 194 HIS A C 1
ATOM 1577 O O . HIS A 1 194 ? 11.226 -30.642 -8.950 1.00 68.69 194 HIS A O 1
ATOM 1583 N N . MET A 1 195 ? 12.978 -29.729 -7.910 1.00 65.50 195 MET A N 1
ATOM 1584 C CA . MET A 1 195 ? 13.450 -31.001 -7.345 1.00 65.50 195 MET A CA 1
ATOM 1585 C C . MET A 1 195 ? 12.635 -31.461 -6.132 1.00 65.50 195 MET A C 1
ATOM 1587 O O . MET A 1 195 ? 12.506 -32.660 -5.891 1.00 65.50 195 MET A O 1
ATOM 1591 N N . ILE A 1 196 ? 12.127 -30.518 -5.333 1.00 71.50 196 ILE A N 1
ATOM 1592 C CA . ILE A 1 196 ? 11.481 -30.813 -4.046 1.00 71.50 196 ILE A CA 1
ATOM 1593 C C . ILE A 1 196 ? 9.957 -30.920 -4.190 1.00 71.50 196 ILE A C 1
ATOM 1595 O O . ILE A 1 196 ? 9.322 -31.597 -3.378 1.00 71.50 196 ILE A O 1
ATOM 1599 N N . MET A 1 197 ? 9.350 -30.273 -5.193 1.00 74.75 197 MET A N 1
ATOM 1600 C CA . MET A 1 197 ? 7.893 -30.229 -5.337 1.00 74.75 197 MET A CA 1
ATOM 1601 C C . MET A 1 197 ? 7.398 -30.640 -6.724 1.00 74.75 197 MET A C 1
ATOM 1603 O O . MET A 1 197 ? 8.043 -30.322 -7.716 1.00 74.75 197 MET A O 1
ATOM 1607 N N . PRO A 1 198 ? 6.225 -31.300 -6.806 1.00 81.50 198 PRO A N 1
ATOM 1608 C CA . PRO A 1 198 ? 5.606 -31.619 -8.086 1.00 81.50 198 PRO A CA 1
ATOM 1609 C C . PRO A 1 198 ? 5.319 -30.362 -8.913 1.00 81.50 198 PRO A C 1
ATOM 1611 O O . PRO A 1 198 ? 4.800 -29.380 -8.374 1.00 81.50 198 PRO A O 1
ATOM 1614 N N . ASP A 1 199 ? 5.547 -30.430 -10.225 1.00 81.50 199 ASP A N 1
ATOM 1615 C CA . ASP A 1 199 ? 5.363 -29.287 -11.133 1.00 81.50 199 ASP A CA 1
ATOM 1616 C C . ASP A 1 199 ? 3.941 -28.711 -11.075 1.00 81.50 199 ASP A C 1
ATOM 1618 O O . ASP A 1 199 ? 3.767 -27.501 -10.972 1.00 81.50 199 ASP A O 1
ATOM 1622 N N . TRP A 1 200 ? 2.912 -29.565 -10.981 1.00 82.38 200 TRP A N 1
ATOM 1623 C CA . TRP A 1 200 ? 1.517 -29.115 -10.857 1.00 82.38 200 TRP A CA 1
ATOM 1624 C C . TRP A 1 200 ? 1.278 -28.221 -9.631 1.00 82.38 200 TRP A C 1
ATOM 1626 O O . TRP A 1 200 ? 0.425 -27.333 -9.664 1.00 82.38 200 TRP A O 1
ATOM 1636 N N . LEU A 1 201 ? 2.007 -28.462 -8.536 1.00 81.19 201 LEU A N 1
ATOM 1637 C CA . LEU A 1 201 ? 1.910 -27.669 -7.317 1.00 81.19 201 LEU A CA 1
ATOM 1638 C C . LEU A 1 201 ? 2.730 -26.388 -7.456 1.00 81.19 201 LEU A C 1
ATOM 1640 O O . LEU A 1 201 ? 2.290 -25.337 -7.006 1.00 81.19 201 LEU A O 1
ATOM 1644 N N . PHE A 1 202 ? 3.903 -26.456 -8.081 1.00 79.31 202 PHE A N 1
ATOM 1645 C CA . PHE A 1 202 ? 4.734 -25.284 -8.329 1.00 79.31 202 PHE A CA 1
ATOM 1646 C C . PHE A 1 202 ? 4.026 -24.268 -9.238 1.00 79.31 202 PHE A C 1
ATOM 1648 O O . PHE A 1 202 ? 3.896 -23.097 -8.865 1.00 79.31 202 PHE A O 1
ATOM 1655 N N . ASP A 1 203 ? 3.479 -24.738 -10.358 1.00 81.44 203 ASP A N 1
ATOM 1656 C CA . ASP A 1 203 ? 2.800 -23.926 -11.372 1.00 81.44 203 ASP A CA 1
ATOM 1657 C C . ASP A 1 203 ? 1.484 -23.317 -10.861 1.00 81.44 203 ASP A C 1
ATOM 1659 O O . ASP A 1 203 ? 1.046 -22.258 -11.311 1.00 81.44 203 ASP A O 1
ATOM 1663 N N . ALA A 1 204 ? 0.851 -23.938 -9.861 1.00 78.44 204 ALA A N 1
ATOM 1664 C CA . ALA A 1 204 ? -0.365 -23.402 -9.248 1.00 78.44 204 ALA A CA 1
ATOM 1665 C C . ALA A 1 204 ? -0.129 -22.094 -8.464 1.00 78.44 204 ALA A C 1
ATOM 1667 O O . ALA A 1 204 ? -1.065 -21.311 -8.271 1.00 78.44 204 ALA A O 1
ATOM 1668 N N . PHE A 1 205 ? 1.099 -21.846 -7.992 1.00 78.44 205 PHE A N 1
ATOM 1669 C CA . PHE A 1 205 ? 1.451 -20.653 -7.206 1.00 78.44 205 PHE A CA 1
ATOM 1670 C C . PHE A 1 205 ? 2.486 -19.750 -7.894 1.00 78.44 205 PHE A C 1
ATOM 1672 O O . PHE A 1 205 ? 2.642 -18.593 -7.482 1.00 78.44 205 PHE A O 1
ATOM 1679 N N . ASN A 1 206 ? 3.171 -20.248 -8.929 1.00 74.75 206 ASN A N 1
ATOM 1680 C CA . ASN A 1 206 ? 4.169 -19.526 -9.710 1.00 74.75 206 ASN A CA 1
ATOM 1681 C C . ASN A 1 206 ? 3.801 -19.537 -11.209 1.00 74.75 206 ASN A C 1
ATOM 1683 O O . ASN A 1 206 ? 3.548 -20.603 -11.749 1.00 74.75 206 ASN A O 1
ATOM 1687 N N . PRO A 1 207 ? 3.810 -18.388 -11.911 1.00 75.25 207 PRO A N 1
ATOM 1688 C CA . PRO A 1 207 ? 4.164 -17.061 -11.426 1.00 75.25 207 PRO A CA 1
ATOM 1689 C C . PRO A 1 207 ? 3.076 -16.469 -10.527 1.00 75.25 207 PRO A C 1
ATOM 1691 O O . PRO A 1 207 ? 1.878 -16.548 -10.786 1.00 75.25 207 PRO A O 1
ATOM 1694 N N . ASN A 1 208 ? 3.518 -15.824 -9.451 1.00 79.56 208 ASN A N 1
ATOM 1695 C CA . ASN A 1 208 ? 2.607 -15.307 -8.449 1.00 79.56 208 ASN A CA 1
ATOM 1696 C C . ASN A 1 208 ? 1.825 -14.086 -8.971 1.00 79.56 208 ASN A C 1
ATOM 1698 O O . ASN A 1 208 ? 2.372 -12.980 -9.019 1.00 79.56 208 ASN A O 1
ATOM 1702 N N . ASP A 1 209 ? 0.538 -14.263 -9.284 1.00 83.56 209 ASP A N 1
ATOM 1703 C CA . ASP A 1 209 ? -0.349 -13.225 -9.827 1.00 83.56 209 ASP A CA 1
ATOM 1704 C C . ASP A 1 209 ? -0.496 -12.024 -8.869 1.00 83.56 209 ASP A C 1
ATOM 1706 O O . ASP A 1 209 ? -1.269 -12.004 -7.899 1.00 83.56 209 ASP A O 1
ATOM 1710 N N . LYS A 1 210 ? 0.318 -10.996 -9.128 1.00 83.44 210 LYS A N 1
ATOM 1711 C CA . LYS A 1 210 ? 0.305 -9.689 -8.453 1.00 83.44 210 LYS A CA 1
ATOM 1712 C C . LYS A 1 210 ? -0.838 -8.814 -8.939 1.00 83.44 210 LYS A C 1
ATOM 1714 O O . LYS A 1 210 ? -1.470 -8.136 -8.125 1.00 83.44 210 LYS A O 1
ATOM 1719 N N . THR A 1 211 ? -1.137 -8.884 -10.227 1.00 86.88 211 THR A N 1
ATOM 1720 C CA . THR A 1 211 ? -2.041 -7.948 -10.879 1.00 86.88 211 THR A CA 1
ATOM 1721 C C . THR A 1 211 ? -3.478 -8.116 -10.445 1.00 86.88 211 THR A C 1
ATOM 1723 O O . THR A 1 211 ? -4.099 -7.149 -9.993 1.00 86.88 211 THR A O 1
ATOM 1726 N N . ASN A 1 212 ? -3.982 -9.347 -10.477 1.00 89.81 212 ASN A N 1
ATOM 1727 C CA . ASN A 1 212 ? -5.366 -9.644 -10.130 1.00 89.81 212 ASN A CA 1
ATOM 1728 C C . ASN A 1 212 ? -5.525 -10.143 -8.691 1.00 89.81 212 ASN A C 1
ATOM 1730 O O . ASN A 1 212 ? -6.589 -10.653 -8.345 1.00 89.81 212 ASN A O 1
ATOM 1734 N N . LEU A 1 213 ? -4.500 -9.946 -7.853 1.00 88.94 213 LEU A N 1
ATOM 1735 C CA . LEU A 1 213 ? -4.471 -10.328 -6.443 1.00 88.94 213 LEU A CA 1
ATOM 1736 C C . LEU A 1 213 ? -4.829 -11.807 -6.252 1.00 88.94 213 LEU A C 1
ATOM 1738 O O . LEU A 1 213 ? -5.979 -12.139 -5.993 1.00 88.94 213 LEU A O 1
ATOM 1742 N N . ALA A 1 214 ? -3.849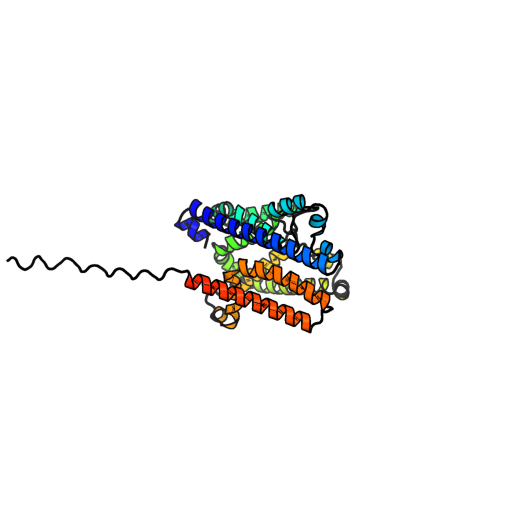 -12.700 -6.379 1.00 90.44 214 ALA A N 1
ATOM 1743 C CA . ALA A 1 214 ? -4.090 -14.132 -6.234 1.00 90.44 214 ALA A CA 1
ATOM 1744 C C . ALA A 1 214 ? -4.859 -14.516 -4.945 1.00 90.44 214 ALA A C 1
ATOM 1746 O O . ALA A 1 214 ? -4.573 -13.947 -3.883 1.00 90.44 214 ALA A O 1
ATOM 1747 N N . PRO A 1 215 ? -5.768 -15.519 -4.975 1.00 91.19 215 PRO A N 1
ATOM 1748 C CA . PRO A 1 215 ? -6.579 -15.889 -3.813 1.00 91.19 215 PRO A CA 1
ATOM 1749 C C . PRO A 1 215 ? -5.731 -16.312 -2.615 1.00 91.19 215 PRO A C 1
ATOM 1751 O O . PRO A 1 215 ? -6.033 -15.956 -1.478 1.00 91.19 215 PRO A O 1
ATOM 1754 N N . TYR A 1 216 ? -4.616 -17.002 -2.865 1.00 90.38 216 TYR A N 1
ATOM 1755 C CA . TYR A 1 216 ? -3.674 -17.358 -1.811 1.00 90.38 216 TYR A CA 1
ATOM 1756 C C . TYR A 1 216 ? -3.012 -16.113 -1.192 1.00 90.38 216 TYR A C 1
ATOM 1758 O O . TYR A 1 216 ? -2.779 -16.098 0.008 1.00 90.38 216 TYR A O 1
ATOM 1766 N N . ARG A 1 217 ? -2.799 -15.007 -1.925 1.00 91.19 217 ARG A N 1
ATOM 1767 C CA . ARG A 1 217 ? -2.309 -13.756 -1.312 1.00 91.19 217 ARG A CA 1
ATOM 1768 C C . ARG A 1 217 ? -3.349 -13.154 -0.367 1.00 91.19 217 ARG A C 1
ATOM 1770 O O . ARG A 1 217 ? -2.979 -12.655 0.694 1.00 91.19 217 ARG A O 1
ATOM 1777 N N . VAL A 1 218 ? -4.631 -13.221 -0.731 1.00 93.12 218 VAL A N 1
ATOM 1778 C CA . VAL A 1 218 ? -5.732 -12.787 0.144 1.00 93.12 218 VAL A CA 1
ATOM 1779 C C . VAL A 1 218 ? -5.744 -13.629 1.416 1.00 93.12 218 VAL A C 1
ATOM 1781 O O . VAL A 1 218 ? -5.720 -13.073 2.512 1.00 93.12 218 VAL A O 1
ATOM 1784 N N . LEU A 1 219 ? -5.700 -14.957 1.281 1.00 92.81 219 LEU A N 1
ATOM 1785 C CA . LEU A 1 219 ? -5.675 -15.877 2.419 1.00 92.81 219 LEU A CA 1
ATOM 1786 C C . LEU A 1 219 ? -4.458 -15.634 3.324 1.00 92.81 219 LEU A C 1
ATOM 1788 O O . LEU A 1 219 ? -4.611 -15.507 4.538 1.00 92.81 219 LEU A O 1
ATOM 1792 N N . HIS A 1 220 ? -3.272 -15.485 2.733 1.00 93.44 220 HIS A N 1
ATOM 1793 C CA . HIS A 1 220 ? -2.042 -15.155 3.446 1.00 93.44 220 HIS A CA 1
ATOM 1794 C C . HIS A 1 220 ? -2.167 -13.855 4.243 1.00 93.44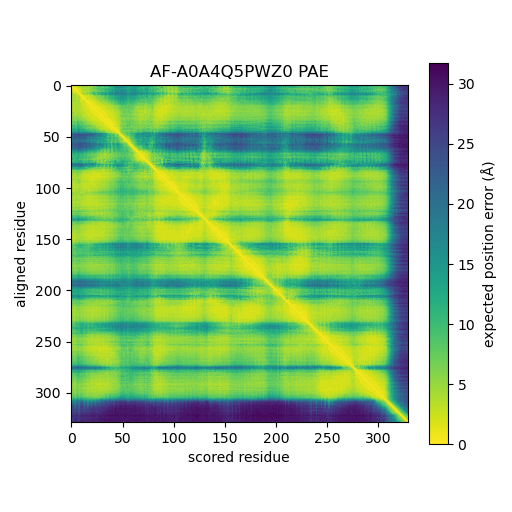 220 HIS A C 1
ATOM 1796 O O . HIS A 1 220 ? -1.828 -13.812 5.426 1.00 93.44 220 HIS A O 1
ATOM 1802 N N . PHE A 1 221 ? -2.703 -12.800 3.626 1.00 94.12 221 PHE A N 1
ATOM 1803 C CA . PHE A 1 221 ? -2.938 -11.530 4.305 1.00 94.12 221 PHE A CA 1
ATOM 1804 C C . PHE A 1 221 ? -3.931 -11.670 5.468 1.00 94.12 221 PHE A C 1
ATOM 1806 O O . PHE A 1 221 ? -3.663 -11.161 6.556 1.00 94.12 221 PHE A O 1
ATOM 1813 N N . VAL A 1 222 ? -5.045 -12.382 5.270 1.00 92.56 222 VAL A N 1
ATOM 1814 C CA . VAL A 1 222 ? -6.064 -12.605 6.311 1.00 92.56 222 VAL A CA 1
ATOM 1815 C C . VAL A 1 222 ? -5.484 -13.374 7.499 1.00 92.56 222 VAL A C 1
ATOM 1817 O O . VAL A 1 222 ? -5.699 -12.973 8.643 1.00 92.56 222 VAL A O 1
ATOM 1820 N N . ILE A 1 223 ? -4.699 -14.427 7.252 1.00 93.56 223 ILE A N 1
ATOM 1821 C CA . ILE A 1 223 ? -4.042 -15.208 8.312 1.00 93.56 223 ILE A CA 1
ATOM 1822 C C . ILE A 1 223 ? -3.082 -14.331 9.117 1.00 93.56 223 ILE A C 1
ATOM 1824 O O . ILE A 1 223 ? -3.144 -14.332 10.348 1.00 93.56 223 ILE A O 1
ATOM 1828 N N . ILE A 1 224 ? -2.246 -13.530 8.448 1.00 93.69 224 ILE A N 1
ATOM 1829 C CA . ILE A 1 224 ? -1.352 -12.589 9.134 1.00 93.69 224 ILE A CA 1
ATOM 1830 C C . ILE A 1 224 ? -2.155 -11.569 9.941 1.00 93.69 224 ILE A C 1
ATOM 1832 O O . ILE A 1 224 ? -1.835 -11.334 11.103 1.00 93.69 224 ILE A O 1
ATOM 1836 N N . ALA A 1 225 ? -3.212 -10.985 9.375 1.00 91.25 225 ALA A N 1
ATOM 1837 C CA . ALA A 1 225 ? -4.052 -10.022 10.083 1.00 91.25 225 ALA A CA 1
ATOM 1838 C C . ALA A 1 225 ? -4.680 -10.640 11.346 1.00 91.25 225 ALA A C 1
ATOM 1840 O O . ALA A 1 225 ? -4.685 -10.020 12.414 1.00 91.25 225 ALA A O 1
ATOM 1841 N N . PHE A 1 226 ? -5.148 -11.886 11.265 1.00 90.75 226 PHE A N 1
ATOM 1842 C CA . PHE A 1 226 ? -5.675 -12.624 12.413 1.00 90.75 226 PHE A CA 1
ATOM 1843 C C . PHE A 1 226 ? -4.595 -12.943 13.451 1.00 90.75 226 PHE A C 1
ATOM 1845 O O . PHE A 1 226 ? -4.849 -12.846 14.648 1.00 90.75 226 PHE A O 1
ATOM 1852 N N . PHE A 1 227 ? -3.370 -13.257 13.032 1.00 91.88 227 PHE A N 1
ATOM 1853 C CA . PHE A 1 227 ? -2.265 -13.513 13.959 1.00 91.88 227 PHE A CA 1
ATOM 1854 C C . PHE A 1 227 ? -1.807 -12.233 14.653 1.00 91.88 227 PHE A C 1
ATOM 1856 O O . PHE A 1 227 ? -1.678 -12.215 15.875 1.00 91.88 227 PHE A O 1
ATOM 1863 N N . VAL A 1 228 ? -1.639 -11.141 13.906 1.00 90.44 228 VAL A N 1
ATOM 1864 C CA . VAL A 1 228 ? -1.314 -9.828 14.474 1.00 90.44 228 VAL A CA 1
ATOM 1865 C C . VAL A 1 228 ? -2.390 -9.422 15.476 1.00 90.44 228 VAL A C 1
ATOM 1867 O O . VAL A 1 228 ? -2.071 -9.074 16.602 1.00 90.44 228 VAL A O 1
ATOM 1870 N N . THR A 1 229 ? -3.670 -9.551 15.138 1.00 88.00 229 THR A N 1
ATOM 1871 C CA . THR A 1 229 ? -4.758 -9.182 16.063 1.00 88.00 229 THR A CA 1
ATOM 1872 C C . THR A 1 229 ? -4.884 -10.113 17.267 1.00 88.00 229 THR A C 1
ATOM 1874 O O . THR A 1 229 ? -5.321 -9.676 18.332 1.00 88.00 229 THR A O 1
ATOM 1877 N N . ARG A 1 230 ? -4.464 -11.376 17.137 1.00 88.06 230 ARG A N 1
ATOM 1878 C CA . ARG A 1 230 ? -4.392 -12.334 18.244 1.00 88.06 230 ARG A CA 1
ATOM 1879 C C . ARG A 1 230 ? -3.236 -12.043 19.205 1.00 88.06 230 ARG A C 1
ATOM 1881 O O . ARG A 1 230 ? -3.432 -12.155 20.413 1.00 88.06 230 ARG A O 1
ATOM 1888 N N . PHE A 1 231 ? -2.045 -11.749 18.683 1.00 88.38 231 PHE A N 1
ATOM 1889 C CA . PHE A 1 231 ? -0.801 -11.686 19.463 1.00 88.38 231 PHE A CA 1
ATOM 1890 C C . PHE A 1 231 ? -0.350 -10.265 19.817 1.00 88.38 231 PHE A C 1
ATOM 1892 O O . PHE A 1 231 ? 0.422 -10.095 20.756 1.00 88.38 231 PHE A O 1
ATOM 1899 N N . VAL A 1 232 ? -0.837 -9.249 19.104 1.00 86.12 232 VAL A N 1
ATOM 1900 C CA . VAL A 1 232 ? -0.471 -7.837 19.279 1.00 86.12 232 VAL A CA 1
ATOM 1901 C C . VAL A 1 232 ? -1.698 -7.078 19.802 1.00 86.12 232 VAL A C 1
ATOM 1903 O O . VAL A 1 232 ? -2.438 -6.472 19.021 1.00 86.12 232 VAL A O 1
ATOM 1906 N N . PRO A 1 233 ? -1.976 -7.122 21.120 1.00 80.12 233 PRO A N 1
ATOM 1907 C CA . PRO A 1 233 ? -3.078 -6.362 21.685 1.00 80.12 233 PRO A CA 1
ATOM 1908 C C . PRO A 1 233 ? -2.803 -4.858 21.572 1.00 80.12 233 PRO A C 1
ATOM 1910 O O . PRO A 1 233 ? -1.661 -4.403 21.622 1.00 80.12 233 PRO A O 1
ATOM 1913 N N . LYS A 1 234 ? -3.874 -4.067 21.463 1.00 77.00 234 LYS A N 1
ATOM 1914 C CA . LYS A 1 234 ? -3.799 -2.605 21.302 1.00 77.00 234 LYS A CA 1
ATOM 1915 C C . LYS A 1 234 ? -3.047 -1.903 22.444 1.00 77.00 234 LYS A C 1
ATOM 1917 O O . LYS A 1 234 ? -2.458 -0.854 22.222 1.00 77.00 234 LYS A O 1
ATOM 1922 N N . GLU A 1 235 ? -3.079 -2.483 23.640 1.00 79.81 235 GLU A N 1
ATOM 1923 C CA . GLU A 1 235 ? -2.467 -1.962 24.873 1.00 79.81 235 GLU A CA 1
ATOM 1924 C C . GLU A 1 235 ? -1.083 -2.573 25.149 1.00 79.81 235 GLU A C 1
ATOM 1926 O O . GLU A 1 235 ? -0.556 -2.488 26.259 1.00 79.81 235 GLU A O 1
ATOM 1931 N N . TRP A 1 236 ? -0.482 -3.251 24.166 1.00 82.31 236 TRP A N 1
ATOM 1932 C CA . TRP A 1 236 ? 0.821 -3.865 24.371 1.00 82.31 236 TRP A CA 1
ATOM 1933 C C . TRP A 1 236 ? 1.904 -2.800 24.560 1.00 82.31 236 TRP A C 1
ATOM 1935 O O . TRP A 1 236 ? 2.243 -2.075 23.627 1.00 82.31 236 TRP A O 1
ATOM 1945 N N . LYS A 1 237 ? 2.522 -2.780 25.747 1.00 81.06 237 LYS A N 1
ATOM 1946 C CA . LYS A 1 237 ? 3.658 -1.899 26.081 1.00 81.06 237 LYS A CA 1
ATOM 1947 C C . LYS A 1 237 ? 4.839 -2.018 25.108 1.00 81.06 237 LYS A C 1
ATOM 1949 O O . LYS A 1 237 ? 5.627 -1.087 24.987 1.00 81.06 237 LYS A O 1
ATOM 1954 N N . GLY A 1 238 ? 4.957 -3.136 24.384 1.00 81.19 238 GLY A N 1
ATOM 1955 C CA . GLY A 1 238 ? 5.958 -3.301 23.327 1.00 81.19 238 GLY A CA 1
ATOM 1956 C C . GLY A 1 238 ? 5.802 -2.298 22.179 1.00 81.19 238 GLY A C 1
ATOM 1957 O O . GLY A 1 238 ? 6.806 -1.880 21.615 1.00 81.19 238 GLY A O 1
ATOM 1958 N N . LEU A 1 239 ? 4.581 -1.836 21.871 1.00 77.06 239 LEU A N 1
ATOM 1959 C CA . LEU A 1 239 ? 4.356 -0.795 20.853 1.00 77.06 239 LEU A CA 1
ATOM 1960 C C . LEU A 1 239 ? 4.858 0.586 21.293 1.00 77.06 239 LEU A C 1
ATOM 1962 O O . LEU A 1 239 ? 5.065 1.457 20.450 1.00 77.06 239 LEU A O 1
ATOM 1966 N N . GLU A 1 240 ? 5.050 0.791 22.595 1.00 82.88 240 GLU A N 1
ATOM 1967 C CA . GLU A 1 240 ? 5.538 2.048 23.166 1.00 82.88 240 GLU A CA 1
ATOM 1968 C C . GLU A 1 240 ? 7.071 2.103 23.221 1.00 82.88 240 GLU A C 1
ATOM 1970 O O . GLU A 1 240 ? 7.641 3.128 23.598 1.00 82.88 240 GLU A O 1
ATOM 1975 N N . TRP A 1 241 ? 7.764 1.027 22.827 1.00 88.62 241 TRP A N 1
ATOM 1976 C CA . TRP A 1 241 ? 9.223 1.004 22.823 1.00 88.62 241 TRP A CA 1
ATOM 1977 C C . TRP A 1 241 ? 9.814 2.020 21.835 1.00 88.62 241 TRP A C 1
ATOM 1979 O O . TRP A 1 241 ? 9.376 2.103 20.681 1.00 88.62 241 TRP A O 1
ATOM 1989 N N . PRO A 1 242 ? 10.880 2.743 22.234 1.00 86.25 242 PRO A N 1
ATOM 1990 C CA . PRO A 1 242 ? 11.461 3.817 21.430 1.00 86.25 242 PRO A CA 1
ATOM 1991 C C . PRO A 1 242 ? 12.025 3.329 20.090 1.00 86.25 242 PRO A C 1
ATOM 1993 O O . PRO A 1 242 ? 12.041 4.088 19.125 1.00 86.25 242 PRO A O 1
ATOM 1996 N N . VAL A 1 243 ? 12.415 2.055 19.992 1.00 89.25 243 VAL A N 1
ATOM 1997 C CA . VAL A 1 243 ? 12.911 1.436 18.751 1.00 89.25 243 VAL A CA 1
ATOM 1998 C C . VAL A 1 243 ? 11.848 1.437 17.644 1.00 89.25 243 VAL A C 1
ATOM 2000 O O . VAL A 1 243 ? 12.183 1.590 16.472 1.00 89.25 243 VAL A O 1
ATOM 2003 N N . PHE A 1 244 ? 10.560 1.337 17.989 1.00 87.81 244 PHE A N 1
ATOM 2004 C CA . PHE A 1 244 ? 9.472 1.393 17.008 1.00 87.81 244 PHE A CA 1
ATOM 2005 C C . PHE A 1 244 ? 9.015 2.821 16.697 1.00 87.81 244 PHE A C 1
ATOM 2007 O O . PHE A 1 244 ? 8.267 3.026 15.739 1.00 87.81 244 PHE A O 1
ATOM 2014 N N . ALA A 1 245 ? 9.469 3.828 17.452 1.00 87.50 245 ALA A N 1
ATOM 2015 C CA . ALA A 1 245 ? 9.042 5.211 17.259 1.00 87.50 245 ALA A CA 1
ATOM 2016 C C . ALA A 1 245 ? 9.348 5.749 15.845 1.00 87.50 245 ALA A C 1
ATOM 2018 O O . ALA A 1 245 ? 8.435 6.334 15.252 1.00 87.50 245 ALA A O 1
ATOM 2019 N N . PRO A 1 246 ? 10.535 5.506 15.244 1.00 90.62 246 PRO A N 1
ATOM 2020 C CA . PRO A 1 246 ? 10.800 5.865 13.852 1.00 90.62 246 PRO A CA 1
ATOM 2021 C C . PRO A 1 246 ? 9.800 5.252 12.874 1.00 90.62 246 PRO A C 1
ATOM 2023 O O . PRO A 1 246 ? 9.219 5.955 12.048 1.00 90.62 246 PRO A O 1
ATOM 2026 N N . LEU A 1 247 ? 9.524 3.955 13.022 1.00 90.19 247 LEU A N 1
ATOM 2027 C CA . LEU A 1 247 ? 8.605 3.226 12.153 1.00 90.19 247 LEU A CA 1
ATOM 2028 C C . LEU A 1 247 ? 7.172 3.769 12.267 1.00 90.19 247 LEU A C 1
ATOM 2030 O O . LEU A 1 247 ? 6.509 4.014 11.256 1.00 90.19 247 LEU A O 1
ATOM 2034 N N . ILE A 1 248 ? 6.712 4.034 13.493 1.00 89.38 248 ILE A N 1
ATOM 2035 C CA . ILE A 1 248 ? 5.397 4.633 13.760 1.00 89.38 248 ILE A CA 1
ATOM 2036 C C . ILE A 1 248 ? 5.311 6.033 13.140 1.00 89.38 248 ILE A C 1
ATOM 2038 O O . ILE A 1 248 ? 4.298 6.378 12.524 1.00 89.38 248 ILE A O 1
ATOM 2042 N N . LYS A 1 249 ? 6.364 6.849 13.268 1.00 90.44 249 LYS A N 1
ATOM 2043 C CA . LYS A 1 249 ? 6.414 8.201 12.694 1.00 90.44 249 LYS A CA 1
ATOM 2044 C C . LYS A 1 249 ? 6.371 8.182 11.172 1.00 90.44 249 LYS A C 1
ATOM 2046 O O . LYS A 1 249 ? 5.587 8.941 10.594 1.00 90.44 249 LYS A O 1
ATOM 2051 N N . CYS A 1 250 ? 7.116 7.280 10.539 1.00 92.31 250 CYS A N 1
ATOM 2052 C CA . CYS A 1 250 ? 7.043 7.066 9.097 1.00 92.31 250 CYS A CA 1
ATOM 2053 C C . CYS A 1 250 ? 5.624 6.676 8.657 1.00 92.31 250 CYS A C 1
ATOM 2055 O O . CYS A 1 250 ? 5.087 7.264 7.717 1.00 92.31 250 CYS A O 1
ATOM 2057 N N . GLY A 1 251 ? 4.963 5.775 9.392 1.00 88.81 251 GLY A N 1
ATOM 2058 C CA . GLY A 1 251 ? 3.573 5.388 9.131 1.00 88.81 251 GLY A CA 1
ATOM 2059 C C . GLY A 1 251 ? 2.568 6.541 9.278 1.00 88.81 251 GLY A C 1
ATOM 2060 O O . GLY A 1 251 ? 1.652 6.676 8.465 1.00 88.81 251 GLY A O 1
ATOM 2061 N N . GLN A 1 252 ? 2.752 7.426 10.265 1.00 90.50 252 GLN A N 1
ATOM 2062 C CA . GLN A 1 252 ? 1.907 8.617 10.458 1.00 90.50 252 GLN A CA 1
ATOM 2063 C C . GLN A 1 252 ? 2.028 9.630 9.307 1.00 90.50 252 GLN A C 1
ATOM 2065 O O . GLN A 1 252 ? 1.074 10.364 9.035 1.00 90.50 252 GLN A O 1
ATOM 2070 N N . GLN A 1 253 ? 3.187 9.683 8.642 1.00 91.81 253 GLN A N 1
ATOM 2071 C CA . GLN A 1 253 ? 3.466 10.566 7.503 1.00 91.81 253 GLN A CA 1
ATOM 2072 C C . GLN A 1 253 ? 3.632 9.784 6.189 1.00 91.81 253 GLN A C 1
ATOM 2074 O O . GLN A 1 253 ? 4.416 10.179 5.326 1.00 91.81 253 GLN A O 1
ATOM 2079 N N . SER A 1 254 ? 2.855 8.708 6.016 1.00 88.56 254 SER A N 1
ATOM 2080 C CA . SER A 1 254 ? 3.022 7.733 4.928 1.00 88.56 254 SER A CA 1
ATOM 2081 C C . SER A 1 254 ? 3.084 8.334 3.524 1.00 88.56 254 SER A C 1
ATOM 2083 O O . SER A 1 254 ? 3.879 7.876 2.718 1.00 88.56 254 SER A O 1
ATOM 2085 N N . LEU A 1 255 ? 2.304 9.381 3.228 1.00 87.88 255 LEU A N 1
ATOM 2086 C CA . LEU A 1 255 ? 2.322 10.026 1.908 1.00 87.88 255 LEU A CA 1
ATOM 2087 C C . LEU A 1 255 ? 3.677 10.672 1.595 1.00 87.88 255 LEU A C 1
ATOM 2089 O O . LEU A 1 255 ? 4.214 10.476 0.515 1.00 87.88 255 LEU A O 1
ATOM 2093 N N . ALA A 1 256 ? 4.231 11.437 2.536 1.00 89.50 256 ALA A N 1
ATOM 2094 C CA . ALA A 1 256 ? 5.500 12.121 2.310 1.00 89.50 256 ALA A CA 1
ATOM 2095 C C . ALA A 1 256 ? 6.663 11.126 2.255 1.00 89.50 256 ALA A C 1
ATOM 2097 O O . ALA A 1 256 ? 7.513 11.223 1.375 1.00 89.50 256 ALA A O 1
ATOM 2098 N N . VAL A 1 257 ? 6.651 10.138 3.156 1.00 92.50 257 VAL A N 1
ATOM 2099 C CA . VAL A 1 257 ? 7.638 9.051 3.164 1.00 92.50 257 VAL A CA 1
ATOM 2100 C C . VAL A 1 257 ? 7.571 8.245 1.870 1.00 92.50 257 VAL A C 1
ATOM 2102 O O . VAL A 1 257 ? 8.612 7.931 1.312 1.00 92.50 257 VAL A O 1
ATOM 2105 N N . PHE A 1 258 ? 6.371 7.973 1.351 1.00 90.38 258 PHE A N 1
ATOM 2106 C CA . PHE A 1 258 ? 6.194 7.318 0.058 1.00 90.38 258 PHE A CA 1
ATOM 2107 C C . PHE A 1 258 ? 6.793 8.145 -1.085 1.00 90.38 258 PHE A C 1
ATOM 2109 O O . PHE A 1 258 ? 7.592 7.617 -1.850 1.00 90.38 258 PHE A O 1
ATOM 2116 N N . CYS A 1 259 ? 6.464 9.440 -1.184 1.00 88.44 259 CYS A N 1
ATOM 2117 C CA . CYS A 1 259 ? 6.994 10.294 -2.252 1.00 88.44 259 CYS A CA 1
ATOM 2118 C C . CYS A 1 259 ? 8.528 10.352 -2.234 1.00 88.44 259 CYS A C 1
ATOM 2120 O O . CYS A 1 259 ? 9.160 10.219 -3.278 1.00 88.44 259 CYS A O 1
ATOM 2122 N N . VAL A 1 260 ? 9.130 10.508 -1.051 1.00 91.19 260 VAL A N 1
ATOM 2123 C CA . VAL A 1 260 ? 10.593 10.489 -0.897 1.00 91.19 260 VAL A CA 1
ATOM 2124 C C . VAL A 1 260 ? 11.160 9.103 -1.201 1.00 91.19 260 VAL A C 1
ATOM 2126 O O . VAL A 1 260 ? 12.176 8.999 -1.879 1.00 91.19 260 VAL A O 1
ATOM 2129 N N . GLY A 1 261 ? 10.491 8.037 -0.763 1.00 90.81 261 GLY A N 1
ATOM 2130 C CA . GLY A 1 261 ? 10.889 6.655 -1.016 1.00 90.81 261 GLY A CA 1
ATOM 2131 C C . GLY A 1 261 ? 10.933 6.299 -2.502 1.00 90.81 261 GLY A C 1
ATOM 2132 O O . GLY A 1 261 ? 11.869 5.629 -2.921 1.00 90.81 261 GLY A O 1
ATOM 2133 N N . VAL A 1 262 ? 9.988 6.790 -3.310 1.00 87.50 262 VAL A N 1
ATOM 2134 C CA . VAL A 1 262 ? 10.005 6.592 -4.772 1.00 87.50 262 VAL A CA 1
ATOM 2135 C C . VAL A 1 262 ? 11.192 7.304 -5.431 1.00 87.50 262 VAL A C 1
ATOM 2137 O O . VAL A 1 262 ? 11.808 6.757 -6.342 1.00 87.50 262 VAL A O 1
ATOM 2140 N N . PHE A 1 263 ? 11.574 8.494 -4.958 1.00 84.94 263 PHE A N 1
ATOM 2141 C CA . PHE A 1 263 ? 12.804 9.136 -5.436 1.00 84.94 263 PHE A CA 1
ATOM 2142 C C . PHE A 1 263 ? 14.053 8.379 -5.011 1.00 84.94 263 PHE A C 1
ATOM 2144 O O . PHE A 1 263 ? 14.940 8.131 -5.825 1.00 84.94 263 PHE A O 1
ATOM 2151 N N . LEU A 1 264 ? 14.118 7.986 -3.740 1.00 88.94 264 LEU A N 1
ATOM 2152 C CA . LEU A 1 264 ? 15.250 7.239 -3.208 1.00 88.94 264 LEU A CA 1
ATOM 2153 C C . LEU A 1 264 ? 15.392 5.862 -3.859 1.00 88.94 264 LEU A C 1
ATOM 2155 O O . LEU A 1 264 ? 16.520 5.408 -4.010 1.00 88.94 264 LEU A O 1
ATOM 2159 N N . SER A 1 265 ? 14.301 5.207 -4.272 1.00 87.62 265 SER A N 1
ATOM 2160 C CA . SER A 1 265 ? 14.384 3.925 -4.980 1.00 87.62 265 SER A CA 1
ATOM 2161 C C . SER A 1 265 ? 15.012 4.086 -6.362 1.00 87.62 265 SER A C 1
ATOM 2163 O O . SER A 1 265 ? 15.844 3.266 -6.736 1.00 87.62 265 SER A O 1
ATOM 2165 N N . PHE A 1 266 ? 14.688 5.166 -7.081 1.00 82.06 266 PHE A N 1
ATOM 2166 C CA . PHE A 1 266 ? 15.332 5.501 -8.351 1.00 82.06 266 PHE A CA 1
ATOM 2167 C C . PHE A 1 266 ? 16.827 5.788 -8.172 1.00 82.06 266 PHE A C 1
ATOM 2169 O O . PHE A 1 266 ? 17.660 5.159 -8.823 1.00 82.06 266 PHE A O 1
ATOM 2176 N N . VAL A 1 267 ? 17.177 6.671 -7.231 1.00 84.88 267 VAL A N 1
ATOM 2177 C CA . VAL A 1 267 ? 18.580 7.003 -6.924 1.00 84.88 267 VAL A CA 1
ATOM 2178 C C . VAL A 1 267 ? 19.352 5.766 -6.462 1.00 84.88 267 VAL A C 1
ATOM 2180 O O . VAL A 1 267 ? 20.477 5.537 -6.894 1.00 84.88 267 VAL A O 1
ATOM 2183 N N . GLY A 1 268 ? 18.747 4.947 -5.602 1.00 86.38 268 GLY A N 1
ATOM 2184 C CA . GLY A 1 268 ? 19.351 3.727 -5.084 1.00 86.38 268 GLY A CA 1
ATOM 2185 C C . GLY A 1 268 ? 19.583 2.682 -6.169 1.00 86.38 268 GLY A C 1
ATOM 2186 O O . GLY A 1 268 ? 20.663 2.101 -6.220 1.00 86.38 268 GLY A O 1
ATOM 2187 N N . HIS A 1 269 ? 18.616 2.478 -7.065 1.00 83.81 269 HIS A N 1
ATOM 2188 C CA . HIS A 1 269 ? 18.777 1.588 -8.214 1.00 83.81 269 HIS A CA 1
ATOM 2189 C C . HIS A 1 269 ? 19.937 2.045 -9.107 1.00 83.81 269 HIS A C 1
ATOM 2191 O O . HIS A 1 269 ? 20.823 1.248 -9.411 1.00 83.81 269 HIS A O 1
ATOM 2197 N N . PHE A 1 270 ? 19.995 3.339 -9.428 1.00 79.19 270 PHE A N 1
ATOM 2198 C CA . PHE A 1 270 ? 21.079 3.913 -10.223 1.00 79.19 270 PHE A CA 1
ATOM 2199 C C . PHE A 1 270 ? 22.453 3.745 -9.547 1.00 79.19 270 PHE A C 1
ATOM 2201 O O . PHE A 1 270 ? 23.411 3.279 -10.162 1.00 79.19 270 PHE A O 1
ATOM 2208 N N . GLN A 1 271 ? 22.541 4.024 -8.244 1.00 83.25 271 GLN A N 1
ATOM 2209 C CA . GLN A 1 271 ? 23.771 3.843 -7.470 1.00 83.25 271 GLN A CA 1
ATOM 2210 C C . GLN A 1 271 ? 24.231 2.377 -7.437 1.00 83.25 271 GLN A C 1
ATOM 2212 O O . GLN A 1 271 ? 25.432 2.094 -7.484 1.00 83.25 271 GLN A O 1
ATOM 2217 N N . LEU A 1 272 ? 23.296 1.430 -7.333 1.00 85.56 272 LEU A N 1
ATOM 2218 C CA . LEU A 1 272 ? 23.608 0.000 -7.333 1.00 85.56 272 LEU A CA 1
ATOM 2219 C C . LEU A 1 272 ? 24.074 -0.480 -8.704 1.00 85.56 272 LEU A C 1
ATOM 2221 O O . LEU A 1 272 ? 25.040 -1.239 -8.768 1.00 85.56 272 LEU A O 1
ATOM 2225 N N . MET A 1 273 ? 23.455 0.015 -9.773 1.00 80.81 273 MET A N 1
ATOM 2226 C CA . MET A 1 273 ? 23.870 -0.260 -11.146 1.00 80.81 273 MET A CA 1
ATOM 2227 C C . MET A 1 273 ? 25.312 0.209 -11.389 1.00 80.81 273 MET A C 1
ATOM 2229 O O . MET A 1 273 ? 26.147 -0.570 -11.842 1.00 80.81 273 MET A O 1
ATOM 2233 N N . MET A 1 274 ? 25.654 1.433 -10.970 1.00 79.62 274 MET A N 1
ATOM 2234 C CA . MET A 1 274 ? 27.016 1.971 -11.110 1.00 79.62 274 MET A CA 1
ATOM 2235 C C . MET A 1 274 ? 28.058 1.265 -10.231 1.00 79.62 274 MET A C 1
ATOM 2237 O O . MET A 1 274 ? 29.237 1.240 -10.570 1.00 79.62 274 MET A O 1
ATOM 2241 N N . SER A 1 275 ? 27.653 0.714 -9.084 1.00 78.38 275 SER A N 1
ATOM 2242 C CA . SER A 1 275 ? 28.564 0.089 -8.110 1.00 78.38 275 SER A CA 1
ATOM 2243 C C . SER A 1 275 ? 28.668 -1.432 -8.245 1.00 78.38 275 SER A C 1
ATOM 2245 O O . SER A 1 275 ? 29.133 -2.100 -7.315 1.00 78.38 275 SER A O 1
ATOM 2247 N N . SER A 1 276 ? 28.239 -2.001 -9.380 1.00 76.62 276 SER A N 1
ATOM 2248 C CA . SER A 1 276 ? 28.181 -3.453 -9.643 1.00 76.62 276 SER A CA 1
ATOM 2249 C C . SER A 1 276 ? 27.362 -4.252 -8.614 1.00 76.62 276 SER A C 1
ATOM 2251 O O . SER A 1 276 ? 27.534 -5.458 -8.460 1.00 76.62 276 SER A O 1
ATOM 2253 N N . GLY A 1 277 ? 26.474 -3.582 -7.872 1.00 75.25 277 GLY A N 1
ATOM 2254 C CA . GLY A 1 277 ? 25.606 -4.218 -6.884 1.00 75.25 277 GLY A CA 1
ATOM 2255 C C . GLY A 1 277 ? 26.323 -4.801 -5.661 1.00 75.25 277 GLY A C 1
ATOM 2256 O O . GLY A 1 277 ? 25.786 -5.730 -5.057 1.00 75.25 277 GLY A O 1
ATOM 2257 N N . SER A 1 278 ? 27.502 -4.292 -5.273 1.00 86.44 278 SER A N 1
ATOM 2258 C CA . SER A 1 278 ? 28.249 -4.824 -4.117 1.00 86.44 278 SER A CA 1
ATOM 2259 C C . SER A 1 278 ? 27.403 -4.880 -2.832 1.00 86.44 278 SER A C 1
ATOM 2261 O O . SER A 1 278 ? 26.575 -4.003 -2.574 1.00 86.44 278 SER A O 1
ATOM 2263 N N . PHE A 1 279 ? 27.627 -5.893 -1.986 1.00 88.19 279 PHE A N 1
ATOM 2264 C CA . PHE A 1 279 ? 26.873 -6.060 -0.734 1.00 88.19 279 PHE A CA 1
ATOM 2265 C C . PHE A 1 279 ? 26.954 -4.816 0.165 1.00 88.19 279 PHE A C 1
ATOM 2267 O O . PHE A 1 279 ? 25.950 -4.376 0.720 1.00 88.19 279 PHE A O 1
ATOM 2274 N N . LEU A 1 280 ? 28.135 -4.196 0.252 1.00 89.44 280 LEU A N 1
ATOM 2275 C CA . LEU A 1 280 ? 28.330 -2.977 1.034 1.00 89.44 280 LEU A CA 1
ATOM 2276 C C . LEU A 1 280 ? 27.528 -1.804 0.457 1.00 89.44 280 LEU A C 1
ATOM 2278 O O . LEU A 1 280 ? 26.891 -1.082 1.222 1.00 89.44 280 LEU A O 1
ATOM 2282 N N . ALA A 1 281 ? 27.484 -1.648 -0.871 1.00 87.88 281 ALA A N 1
ATOM 2283 C CA . ALA A 1 281 ? 26.645 -0.635 -1.508 1.00 87.88 281 ALA A CA 1
ATOM 2284 C C . ALA A 1 281 ? 25.153 -0.878 -1.230 1.00 87.88 281 ALA A C 1
ATOM 2286 O O . ALA A 1 281 ? 24.442 0.069 -0.902 1.00 87.88 281 ALA A O 1
ATOM 2287 N N . GLN A 1 282 ? 24.683 -2.131 -1.268 1.00 89.44 282 GLN A N 1
ATOM 2288 C CA . GLN A 1 282 ? 23.296 -2.477 -0.921 1.00 89.44 282 GLN A CA 1
ATOM 2289 C C . GLN A 1 282 ? 22.951 -2.108 0.525 1.00 89.44 282 GLN A C 1
ATOM 2291 O O . GLN A 1 282 ? 21.911 -1.488 0.771 1.00 89.44 282 GLN A O 1
ATOM 2296 N N . VAL A 1 283 ? 23.831 -2.437 1.475 1.00 92.38 283 VAL A N 1
ATOM 2297 C CA . VAL A 1 283 ? 23.657 -2.083 2.891 1.00 92.38 283 VAL A CA 1
ATOM 2298 C C . VAL A 1 283 ? 23.658 -0.566 3.069 1.00 92.38 283 VAL A C 1
ATOM 2300 O O . VAL A 1 283 ? 22.763 -0.030 3.723 1.00 92.38 283 VAL A O 1
ATOM 2303 N N . PHE A 1 284 ? 24.613 0.134 2.455 1.00 92.25 284 PHE A N 1
ATOM 2304 C CA . PHE A 1 284 ? 24.738 1.585 2.563 1.00 92.25 284 PHE A CA 1
ATOM 2305 C C . PHE A 1 284 ? 23.521 2.314 1.982 1.00 92.25 284 PHE A C 1
ATOM 2307 O O . PHE A 1 284 ? 22.917 3.132 2.674 1.00 92.25 284 PHE A O 1
ATOM 2314 N N . VAL A 1 285 ? 23.114 1.982 0.752 1.00 92.44 285 VAL A N 1
ATOM 2315 C CA . VAL A 1 285 ? 21.938 2.573 0.091 1.00 92.44 285 VAL A CA 1
ATOM 2316 C C . VAL A 1 285 ? 20.671 2.317 0.911 1.00 92.44 285 VAL A C 1
ATOM 2318 O O . VAL A 1 285 ? 19.872 3.233 1.109 1.00 92.44 285 VAL A O 1
ATOM 2321 N N . SER A 1 286 ? 20.509 1.108 1.454 1.00 92.38 286 SER A N 1
ATOM 2322 C CA . SER A 1 286 ? 19.348 0.760 2.283 1.00 92.38 286 SER A CA 1
ATOM 2323 C C . SER A 1 286 ? 19.329 1.534 3.603 1.00 92.38 286 SER A C 1
ATOM 2325 O O . SER A 1 286 ? 18.303 2.113 3.967 1.00 92.38 286 SER A O 1
ATOM 2327 N N . ALA A 1 287 ? 20.460 1.590 4.312 1.00 94.25 287 ALA A N 1
ATOM 2328 C CA . ALA A 1 287 ? 20.580 2.309 5.578 1.00 94.25 287 ALA A CA 1
ATOM 2329 C C . ALA A 1 287 ? 20.374 3.820 5.394 1.00 94.25 287 ALA A C 1
ATOM 2331 O O . ALA A 1 287 ? 19.610 4.435 6.143 1.00 94.25 287 ALA A O 1
ATOM 2332 N N . ALA A 1 288 ? 20.985 4.406 4.360 1.00 94.56 288 ALA A N 1
ATOM 2333 C CA . ALA A 1 288 ? 20.802 5.809 4.003 1.00 94.56 288 ALA A CA 1
ATOM 2334 C C . ALA A 1 288 ? 19.342 6.107 3.637 1.00 94.56 288 ALA A C 1
ATOM 2336 O O . ALA A 1 288 ? 18.768 7.081 4.128 1.00 94.56 288 ALA A O 1
ATOM 2337 N N . GLY A 1 289 ? 18.704 5.239 2.845 1.00 93.94 289 GLY A N 1
ATOM 2338 C CA . GLY A 1 289 ? 17.299 5.382 2.477 1.00 93.94 289 GLY A CA 1
ATOM 2339 C C . GLY A 1 289 ? 16.368 5.384 3.693 1.00 93.94 289 GLY A C 1
ATOM 2340 O O . GLY A 1 289 ? 15.527 6.277 3.833 1.00 93.94 289 GLY A O 1
ATOM 2341 N N . ILE A 1 290 ? 16.555 4.435 4.617 1.00 94.00 290 ILE A N 1
ATOM 2342 C CA . ILE A 1 290 ? 15.786 4.360 5.871 1.00 94.00 290 ILE A CA 1
ATOM 2343 C C . ILE A 1 290 ? 16.016 5.608 6.732 1.00 94.00 290 ILE A C 1
ATOM 2345 O O . ILE A 1 290 ? 15.052 6.172 7.263 1.00 94.00 290 ILE A O 1
ATOM 2349 N N . ALA A 1 291 ? 17.264 6.065 6.853 1.00 95.31 291 ALA A N 1
ATOM 2350 C CA . ALA A 1 291 ? 17.606 7.253 7.627 1.00 95.31 291 ALA A CA 1
ATOM 2351 C C . ALA A 1 291 ? 16.937 8.513 7.056 1.00 95.31 291 ALA A C 1
ATOM 2353 O O . ALA A 1 291 ? 16.271 9.235 7.799 1.00 95.31 291 ALA A O 1
ATOM 2354 N N . ILE A 1 292 ? 17.027 8.745 5.742 1.00 95.56 292 ILE A N 1
ATOM 2355 C CA . ILE A 1 292 ? 16.419 9.911 5.080 1.00 95.56 292 ILE A CA 1
ATOM 2356 C C . ILE A 1 292 ? 14.894 9.889 5.236 1.00 95.56 292 ILE A C 1
ATOM 2358 O O . ILE A 1 292 ? 14.305 10.888 5.652 1.00 95.56 292 ILE A O 1
ATOM 2362 N N . MET A 1 293 ? 14.246 8.749 4.971 1.00 95.31 293 MET A N 1
ATOM 2363 C CA . MET A 1 293 ? 12.794 8.603 5.148 1.00 95.31 293 MET A CA 1
ATOM 2364 C C . MET A 1 293 ? 12.359 8.893 6.590 1.00 95.31 293 MET A C 1
ATOM 2366 O O . MET A 1 293 ? 11.356 9.575 6.817 1.00 95.31 293 MET A O 1
ATOM 2370 N N . THR A 1 294 ? 13.143 8.422 7.562 1.00 94.56 294 THR A N 1
ATOM 2371 C CA . THR A 1 294 ? 12.909 8.677 8.985 1.00 94.56 294 THR A CA 1
ATOM 2372 C C . THR A 1 294 ? 13.045 10.163 9.305 1.00 94.56 294 THR A C 1
ATOM 2374 O O . THR A 1 294 ? 12.127 10.751 9.879 1.00 94.56 294 THR A O 1
ATOM 2377 N N . LEU A 1 295 ? 14.139 10.805 8.890 1.00 95.31 295 LEU A N 1
ATOM 2378 C CA . LEU A 1 295 ? 14.381 12.231 9.126 1.00 95.31 295 LEU A CA 1
ATOM 2379 C C . LEU A 1 295 ? 13.260 13.103 8.551 1.00 95.31 295 LEU A C 1
ATOM 2381 O O . LEU A 1 295 ? 12.742 13.974 9.251 1.00 95.31 295 LEU A O 1
ATOM 2385 N N . VAL A 1 296 ? 12.816 12.819 7.324 1.00 94.25 296 VAL A N 1
ATOM 2386 C CA . VAL A 1 296 ? 11.686 13.520 6.697 1.00 94.25 296 VAL A CA 1
ATOM 2387 C C . VAL A 1 296 ? 10.402 13.339 7.511 1.00 94.25 296 VAL A C 1
ATOM 2389 O O . VAL A 1 296 ? 9.679 14.311 7.755 1.00 94.25 296 VAL A O 1
ATOM 2392 N N . ALA A 1 297 ? 10.115 12.122 7.981 1.00 93.56 297 ALA A N 1
ATOM 2393 C CA . ALA A 1 297 ? 8.934 11.862 8.800 1.00 93.56 297 ALA A CA 1
ATOM 2394 C C . ALA A 1 297 ? 8.955 12.653 10.121 1.00 93.56 297 ALA A C 1
ATOM 2396 O O . ALA A 1 297 ? 7.931 13.226 10.516 1.00 93.56 297 ALA A O 1
ATOM 2397 N N . TYR A 1 298 ? 10.112 12.726 10.787 1.00 94.06 298 TYR A N 1
ATOM 2398 C CA . TYR A 1 298 ? 10.289 13.519 12.007 1.00 94.06 298 TYR A CA 1
ATOM 2399 C C . TYR A 1 298 ? 10.180 15.019 11.738 1.00 94.06 298 TYR A C 1
ATOM 2401 O O . TYR A 1 298 ? 9.460 15.701 12.469 1.00 94.06 298 TYR A O 1
ATOM 2409 N N . TYR A 1 299 ? 10.806 15.518 10.671 1.00 93.62 299 TYR A N 1
ATOM 2410 C CA . TYR A 1 299 ? 10.742 16.925 10.279 1.00 93.62 299 TYR A CA 1
ATOM 2411 C C . TYR A 1 299 ? 9.298 17.379 10.026 1.00 93.62 299 TYR A C 1
ATOM 2413 O O . TYR A 1 2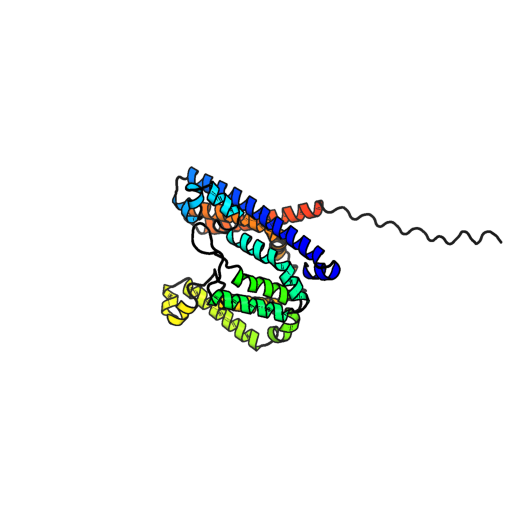99 ? 8.832 18.349 10.624 1.00 93.62 299 TYR A O 1
ATOM 2421 N N . ILE A 1 300 ? 8.536 16.623 9.230 1.00 90.88 300 ILE A N 1
ATOM 2422 C CA . ILE A 1 300 ? 7.126 16.936 8.948 1.00 90.88 300 ILE A CA 1
ATOM 2423 C C . ILE A 1 300 ? 6.275 16.820 10.216 1.00 90.88 300 ILE A C 1
ATOM 2425 O O . ILE A 1 300 ? 5.381 17.638 10.449 1.00 90.88 300 ILE A O 1
ATOM 2429 N N . SER A 1 301 ? 6.527 15.807 11.053 1.00 90.81 301 SER A N 1
ATOM 2430 C CA . SER A 1 301 ? 5.820 15.665 12.329 1.00 90.81 301 SER A CA 1
ATOM 2431 C C . SER A 1 301 ? 6.101 16.837 13.272 1.00 90.81 301 SER A C 1
ATOM 2433 O O . SER A 1 301 ? 5.213 17.196 14.047 1.00 90.81 301 SER A O 1
ATOM 2435 N N . TRP A 1 302 ? 7.314 17.386 13.247 1.00 92.31 302 TRP A N 1
ATOM 2436 C CA . TRP A 1 302 ? 7.713 18.538 14.045 1.00 92.31 302 TRP A CA 1
ATOM 2437 C C . TRP A 1 302 ? 7.095 19.832 13.507 1.00 92.31 302 TRP A C 1
ATOM 2439 O O . TRP A 1 302 ? 6.442 20.533 14.277 1.00 92.31 302 TRP A O 1
ATOM 2449 N N . SER A 1 303 ? 7.177 20.093 12.199 1.00 89.88 303 SER A N 1
ATOM 2450 C CA . SER A 1 303 ? 6.564 21.272 11.560 1.00 89.88 303 SER A CA 1
ATOM 2451 C C . SER A 1 303 ? 5.058 21.344 11.847 1.00 89.88 303 SER A C 1
ATOM 2453 O O . SER A 1 303 ? 4.577 22.335 12.388 1.00 89.88 303 SER A O 1
ATOM 2455 N N . LYS A 1 304 ? 4.324 20.235 11.677 1.00 87.94 304 LYS A N 1
ATOM 2456 C CA . LYS A 1 304 ? 2.888 20.171 12.016 1.00 87.94 304 LYS A CA 1
ATOM 2457 C C . LYS A 1 304 ? 2.575 20.423 13.490 1.00 87.94 304 LYS A C 1
ATOM 2459 O O . LYS A 1 304 ? 1.425 20.706 13.823 1.00 87.94 304 LYS A O 1
ATOM 2464 N N . LYS A 1 305 ? 3.536 20.206 14.392 1.00 87.31 305 LYS A N 1
ATOM 2465 C CA . LYS A 1 305 ? 3.367 20.491 15.822 1.00 87.31 305 LYS A CA 1
ATOM 2466 C C . LYS A 1 305 ? 3.520 21.988 16.093 1.00 87.31 305 LYS A C 1
ATOM 2468 O O . LYS A 1 305 ? 2.788 22.484 16.939 1.00 87.31 305 LYS A O 1
ATOM 2473 N N . GLN A 1 306 ? 4.411 22.666 15.370 1.00 86.00 306 GLN A N 1
ATOM 2474 C CA . GLN A 1 306 ? 4.598 24.118 15.453 1.00 86.00 306 GLN A CA 1
ATOM 2475 C C . GLN A 1 306 ? 3.409 24.882 14.856 1.00 86.00 306 GLN A C 1
ATOM 2477 O O . GLN A 1 306 ? 2.959 25.858 15.442 1.00 86.00 306 GLN A O 1
ATOM 2482 N N . ASP A 1 307 ? 2.827 24.384 13.762 1.00 82.38 307 ASP A N 1
ATOM 2483 C CA . ASP A 1 307 ? 1.695 25.041 13.085 1.00 82.38 307 ASP A CA 1
ATOM 2484 C C . ASP A 1 307 ? 0.354 24.918 13.837 1.00 82.38 307 ASP A C 1
ATOM 2486 O O . ASP A 1 307 ? -0.661 25.480 13.416 1.00 82.38 307 ASP A O 1
ATOM 2490 N N . LYS A 1 308 ? 0.290 24.142 14.930 1.00 75.69 308 LYS A N 1
ATOM 2491 C CA . LYS A 1 308 ? -0.937 24.037 15.727 1.00 75.69 308 LYS A CA 1
ATOM 2492 C C . LYS A 1 308 ? -1.120 25.322 16.540 1.00 75.69 308 LYS A C 1
ATOM 2494 O O . LYS A 1 308 ? -0.230 25.645 17.323 1.00 75.69 308 LYS A O 1
ATOM 2499 N N . PRO A 1 309 ? -2.277 26.008 16.433 1.00 65.56 309 PRO A N 1
ATOM 2500 C CA . PRO A 1 309 ? -2.545 27.176 17.258 1.00 65.56 309 PRO A CA 1
ATOM 2501 C C . PRO A 1 309 ? -2.390 26.813 18.736 1.00 65.56 309 PRO A C 1
ATOM 2503 O O . PRO A 1 309 ? -2.891 25.768 19.168 1.00 65.56 309 PRO A O 1
ATOM 2506 N N . LEU A 1 310 ? -1.701 27.671 19.495 1.00 64.88 310 LEU A N 1
ATOM 2507 C CA . LEU A 1 310 ? -1.613 27.544 20.947 1.00 64.88 310 LEU A CA 1
ATOM 2508 C C . LEU A 1 310 ? -3.036 27.399 21.519 1.00 64.88 310 LEU A C 1
ATOM 2510 O O . LEU A 1 310 ? -3.947 28.091 21.045 1.00 64.88 310 LEU A O 1
ATOM 2514 N N . PRO A 1 311 ? -3.264 26.497 22.494 1.00 58.16 311 PRO A N 1
ATOM 2515 C CA . PRO A 1 311 ? -4.564 26.378 23.138 1.00 58.16 311 PRO A CA 1
ATOM 2516 C C . PRO A 1 311 ? -5.006 27.761 23.621 1.00 58.16 311 PRO A C 1
ATOM 2518 O O . PRO A 1 311 ? -4.260 28.419 24.346 1.00 58.16 311 PRO A O 1
ATOM 2521 N N . LYS A 1 312 ? -6.195 28.222 23.204 1.00 54.47 312 LYS A N 1
ATOM 2522 C CA . LYS A 1 312 ? -6.778 29.443 23.776 1.00 54.47 312 LYS A CA 1
ATOM 2523 C C . LYS A 1 312 ? -6.813 29.266 25.300 1.00 54.47 312 LYS A C 1
ATOM 2525 O O . LYS A 1 312 ? -7.298 28.217 25.738 1.00 54.47 312 LYS A O 1
ATOM 2530 N N . PRO A 1 313 ? -6.326 30.240 26.093 1.00 57.69 313 PRO A N 1
ATOM 2531 C CA . PRO A 1 313 ? -6.509 30.214 27.536 1.00 57.69 313 PRO A CA 1
ATOM 2532 C C . PRO A 1 313 ? -7.990 29.985 27.829 1.00 57.69 313 PRO A C 1
ATOM 2534 O O . PRO A 1 313 ? -8.846 30.630 27.216 1.00 57.69 313 PRO A O 1
ATOM 2537 N N . ALA A 1 314 ? -8.292 29.026 28.704 1.00 62.00 314 ALA A N 1
ATOM 2538 C CA . ALA A 1 314 ? -9.652 28.831 29.175 1.00 62.00 314 ALA A CA 1
ATOM 2539 C C . ALA A 1 314 ? -10.131 30.168 29.751 1.00 62.00 314 ALA A C 1
ATOM 2541 O O . ALA A 1 314 ? -9.478 30.732 30.628 1.00 62.00 314 ALA A O 1
ATOM 2542 N N . VAL A 1 315 ? -11.228 30.701 29.208 1.00 63.59 315 VAL A N 1
ATOM 2543 C CA . VAL A 1 315 ? -11.883 31.881 29.772 1.00 63.59 315 VAL A CA 1
ATOM 2544 C C . VAL A 1 315 ? -12.231 31.515 31.210 1.00 63.59 315 VAL A C 1
ATOM 2546 O O . VAL A 1 315 ? -12.960 30.547 31.432 1.00 63.59 315 VAL A O 1
ATOM 2549 N N . ALA A 1 316 ? -11.636 32.223 32.173 1.00 63.44 316 ALA A N 1
ATOM 2550 C CA . ALA A 1 316 ? -11.929 32.017 33.582 1.00 63.44 316 ALA A CA 1
ATOM 2551 C C . ALA A 1 316 ? -13.450 32.146 33.781 1.00 63.44 316 ALA A C 1
ATOM 2553 O O . ALA A 1 316 ? -14.044 33.079 33.229 1.00 63.44 316 ALA A O 1
ATOM 2554 N N . PRO A 1 317 ? -14.102 31.212 34.497 1.00 60.19 317 PRO A N 1
ATOM 2555 C CA . PRO A 1 317 ? -15.530 31.313 34.753 1.00 60.19 317 PRO A CA 1
ATOM 2556 C C . PRO A 1 317 ? -15.821 32.649 35.444 1.00 60.19 317 PRO A C 1
ATOM 2558 O O . PRO A 1 317 ? -15.142 33.018 36.403 1.00 60.19 317 PRO A O 1
ATOM 2561 N N . ALA A 1 318 ? -16.795 33.390 34.911 1.00 63.84 318 ALA A N 1
ATOM 2562 C CA . ALA A 1 318 ? -17.238 34.650 35.492 1.00 63.84 318 ALA A CA 1
ATOM 2563 C C . ALA A 1 318 ? -17.669 34.417 36.953 1.00 63.84 318 ALA A C 1
ATOM 2565 O O . ALA A 1 318 ? -18.326 33.406 37.226 1.00 63.84 318 ALA A O 1
ATOM 2566 N N . PRO A 1 319 ? -17.298 35.304 37.894 1.00 61.16 319 PRO A N 1
ATOM 2567 C CA . PRO A 1 319 ? -17.687 35.146 39.288 1.00 61.16 319 PRO A CA 1
ATOM 2568 C C . PRO A 1 319 ? -19.224 35.139 39.424 1.00 61.16 319 PRO A C 1
ATOM 2570 O O . PRO A 1 319 ? -19.895 35.886 38.706 1.00 61.16 319 PRO A O 1
ATOM 2573 N N . PRO A 1 320 ? -19.796 34.307 40.316 1.00 58.44 320 PRO A N 1
ATOM 2574 C CA . PRO A 1 320 ? -21.240 34.229 40.516 1.00 58.44 320 PRO A CA 1
ATOM 2575 C C . PRO A 1 320 ? -21.823 35.580 40.944 1.00 58.44 320 PRO A C 1
ATOM 2577 O O . PRO A 1 320 ? -21.367 36.189 41.912 1.00 58.44 320 PRO A O 1
ATOM 2580 N N . ALA A 1 321 ? -22.857 36.034 40.237 1.00 59.03 321 ALA A N 1
ATOM 2581 C CA . ALA A 1 321 ? -23.643 37.206 40.598 1.00 59.03 321 ALA A CA 1
ATOM 2582 C C . ALA A 1 321 ? -24.607 36.867 41.744 1.00 59.03 321 ALA A C 1
ATOM 2584 O O . ALA A 1 321 ? -25.801 36.700 41.522 1.00 59.03 321 ALA A O 1
ATOM 2585 N N . GLU A 1 322 ? -24.103 36.736 42.970 1.00 55.72 322 GLU A N 1
ATOM 2586 C CA . GLU A 1 322 ? -24.970 36.562 44.138 1.00 55.72 322 GLU A CA 1
ATOM 2587 C C . GLU A 1 322 ? -24.312 37.113 45.406 1.00 55.72 322 GLU A C 1
ATOM 2589 O O . GLU A 1 322 ? -23.849 36.366 46.259 1.00 55.72 322 GLU A O 1
ATOM 2594 N N . GLN A 1 323 ? -24.228 38.446 45.516 1.00 52.34 323 GLN A N 1
ATOM 2595 C CA . GLN A 1 323 ? -23.962 39.135 46.791 1.00 52.34 323 GLN A CA 1
ATOM 2596 C C . GLN A 1 323 ? -24.311 40.642 46.785 1.00 52.34 323 GLN A C 1
ATOM 2598 O O . GLN A 1 323 ? -23.695 41.427 47.494 1.00 52.34 323 GLN A O 1
ATOM 2603 N N . ALA A 1 324 ? -25.330 41.066 46.023 1.00 48.09 324 ALA A N 1
ATOM 2604 C CA . ALA A 1 324 ? -25.819 42.458 46.032 1.00 48.09 324 ALA A CA 1
ATOM 2605 C C . ALA A 1 324 ? -27.234 42.638 46.628 1.00 48.09 324 ALA A C 1
ATOM 2607 O O . ALA A 1 324 ? -27.785 43.728 46.562 1.00 48.09 324 ALA A O 1
ATOM 2608 N N . SER A 1 325 ? -27.826 41.598 47.233 1.00 48.97 325 SER A N 1
ATOM 2609 C CA . SER A 1 325 ? -29.193 41.646 47.796 1.00 48.97 325 SER A CA 1
ATOM 2610 C C . SER A 1 325 ? -29.257 41.524 49.331 1.00 48.97 325 SER A C 1
ATOM 2612 O O . SER A 1 325 ? -30.317 41.231 49.873 1.00 48.97 325 SER A O 1
ATOM 2614 N N . LYS A 1 326 ? -28.151 41.724 50.061 1.00 50.66 326 LYS A N 1
ATOM 2615 C CA . LYS A 1 326 ? -28.140 41.691 51.543 1.00 50.66 326 LYS A CA 1
ATOM 2616 C C . LYS A 1 326 ? -27.508 42.933 52.186 1.00 50.66 326 LYS A C 1
ATOM 2618 O O . LYS A 1 326 ? -26.798 42.826 53.177 1.00 50.66 326 LYS A O 1
ATOM 2623 N N . ALA A 1 327 ? -27.757 44.108 51.611 1.00 48.00 327 ALA A N 1
ATOM 2624 C CA . ALA A 1 327 ? -27.396 45.395 52.218 1.00 48.00 327 ALA A CA 1
ATOM 2625 C C . ALA A 1 327 ? -28.536 46.432 52.140 1.00 48.00 327 ALA A C 1
ATOM 2627 O O . ALA A 1 327 ? -28.286 47.633 52.167 1.00 48.00 327 ALA A O 1
ATOM 2628 N N . ALA A 1 328 ? -29.781 45.967 52.020 1.00 47.97 328 ALA A N 1
ATOM 2629 C CA . ALA A 1 328 ? -30.974 46.802 52.093 1.00 47.97 328 ALA A CA 1
ATOM 2630 C C . ALA A 1 328 ? -32.046 46.078 52.919 1.00 47.97 328 ALA A C 1
ATOM 2632 O O . ALA A 1 328 ? -33.059 45.639 52.384 1.00 47.97 328 ALA A O 1
ATOM 2633 N N . GLU A 1 329 ? -31.761 45.902 54.207 1.00 40.25 329 GLU A N 1
ATOM 2634 C CA . GLU A 1 329 ? -32.765 45.794 55.270 1.00 40.25 329 GLU A CA 1
ATOM 2635 C C . GLU A 1 329 ? -32.202 46.408 56.550 1.00 40.25 329 GLU A C 1
ATOM 2637 O O . GLU A 1 329 ? -31.008 46.145 56.842 1.00 40.25 329 GLU A O 1
#

pLDDT: mean 82.34, std 11.65, range [40.25, 96.5]

Radius of gyration: 25.58 Å; Cα contacts (8 Å, |Δi|>4): 239; chains: 1; bounding box: 61×78×84 Å

Foldseek 3Di:
DLLVCCVPPNLVRSLVVLVVVLVVLLVLLLVLVVVVLVVLVVVCVVVVDCVSCVVQVVVCCVVPVVVLNVCSNVLQEATPLSLVSSLVSVLSNPVSVLSVCCSPPVVVSLVVLVVQLVCCVVVVDFDAHPPGDGRQAGSSNVNNVVSVVSSCVVCVVVVCVVVLPDPVLVVVLVVLVVVVVLLVVCVVPVVVVVVPDPPVVNVVCPPPRSHSQDPSNVVNVVSVVSVCCNPPPPPDCVCVDPVCVLVVLLVVVVSVLSSLLVVLVVVLVVQCVVVVNDPVSVVVSVVVSSVVSSVRSVVVVVVVVVPDPDPDPDDPPDPDPPDPPPPPD

Solvent-accessible surface area (backbone atoms only — not comparable to full-atom values): 18382 Å² total; per-residue (Å²): 110,63,66,61,39,25,72,76,60,35,60,67,57,28,37,52,53,43,51,54,49,30,50,52,50,49,54,51,47,54,55,48,49,54,52,50,51,52,50,50,55,52,49,31,66,73,66,70,40,71,62,59,34,56,76,42,60,44,48,56,46,76,79,39,43,68,62,39,52,54,32,35,77,69,61,32,30,61,44,74,89,53,54,62,55,52,41,50,35,52,53,48,64,56,35,50,66,51,50,58,43,33,77,76,38,41,67,60,43,50,51,52,37,51,51,43,26,53,48,25,64,75,71,65,56,64,52,73,23,48,95,66,66,53,44,68,61,18,59,55,32,54,42,36,61,56,50,47,52,51,40,37,73,74,46,45,53,68,72,39,40,65,57,54,67,31,65,64,51,50,56,51,40,51,52,48,52,53,49,52,49,51,55,52,48,24,69,74,40,52,82,58,24,63,74,75,41,59,63,76,64,50,56,72,57,45,83,67,52,66,36,65,50,36,68,68,56,53,52,52,50,51,44,49,53,39,47,46,62,64,74,53,53,95,83,43,70,74,76,70,35,73,87,49,46,54,59,53,40,28,61,77,36,41,69,61,34,46,58,52,46,58,52,45,50,53,54,41,50,53,54,33,64,76,54,78,57,39,70,66,56,54,51,49,47,50,52,50,48,55,50,53,38,35,52,52,21,50,51,54,57,49,53,61,58,69,72,49,77,76,79,75,77,77,76,74,79,78,80,80,95,78,84,85,84,84,84,84,129